Protein AF-A0A8H7WL68-F1 (afdb_monomer)

Sequence (186 aa):
PAEREEFQSQQIQRQQQRLQVQARHQQEGHDVWDLENRLDMWVGKCPLCYVRKCGGRQVDIRHTFEECIDEEHELVCKEVQALQSVHFQAYASCHDCGVAQQICMQWEEIYEGDWKFQQVPGGMCQYEGIIRPVIAAILVAGPSEVLDQAVWSYMRARGIWGLNEWLGPEEEAEVKKGMLRWFGEK

Foldseek 3Di:
DVVVVVVVVVVVVVVVVVVVVVVVVVVVVVVLVVVVVVLVVLPQFQLQVVQVVVVVDDDDTRDYLVPDPDPCSVVLVVQLVLVLLAAADQQQADSFQGHRLVNFQQWDDPDPPPSHIDGDVVGDGRRGPGPSSNVSSCVRRHDPCCVVPPVVVVCVVVVLDDPDDDDDPVRVVVSSVSVSVPSHPD

Solvent-accessible surface area (backbone atoms only — not comparable to full-atom values): 10463 Å² total; per-residue (Å²): 112,67,70,60,52,52,52,50,50,53,52,51,52,54,51,52,51,52,51,50,53,50,52,48,53,50,50,54,52,50,55,51,52,53,47,52,55,56,52,58,72,47,64,81,39,13,39,51,37,43,39,33,35,74,72,69,46,94,57,79,32,84,46,56,66,90,73,52,82,54,91,60,42,68,58,29,52,52,43,27,54,54,60,62,70,32,56,50,34,90,56,51,42,34,89,74,24,62,47,45,24,94,76,35,65,24,35,41,66,76,46,94,91,67,78,39,61,42,76,40,89,90,43,57,65,84,46,58,73,36,52,48,43,38,53,22,17,41,75,73,58,40,58,67,64,52,44,55,64,51,53,50,40,50,35,33,75,70,70,73,41,82,92,86,75,89,68,52,75,68,52,48,51,54,44,52,54,46,49,39,48,47,60,27,52,131

Radius of gyration: 21.38 Å; Cα contacts (8 Å, |Δi|>4): 190; chains: 1; bounding box: 50×47×66 Å

Mean predicted aligned error: 12.74 Å

Structure (mmCIF, N/CA/C/O backbone):
data_AF-A0A8H7WL68-F1
#
_entry.id   AF-A0A8H7WL68-F1
#
loop_
_atom_site.group_PDB
_atom_site.id
_atom_site.type_symbol
_atom_site.label_atom_id
_atom_site.label_alt_id
_atom_site.label_comp_id
_atom_site.label_asym_id
_atom_site.label_entity_id
_atom_site.label_seq_id
_atom_site.pdbx_PDB_ins_code
_atom_site.Cartn_x
_atom_site.Cartn_y
_atom_site.Cartn_z
_atom_site.occupancy
_atom_site.B_iso_or_equiv
_atom_site.auth_seq_id
_atom_site.auth_comp_id
_atom_site.auth_asym_id
_atom_site.auth_atom_id
_atom_site.pdbx_PDB_model_num
ATOM 1 N N . PRO A 1 1 ? -25.783 27.366 45.074 1.00 62.75 1 PRO A N 1
ATOM 2 C CA . PRO A 1 1 ? -24.959 28.188 44.147 1.00 62.75 1 PRO A CA 1
ATOM 3 C C . PRO A 1 1 ? -23.821 27.365 43.538 1.00 62.75 1 PRO A C 1
ATOM 5 O O . PRO A 1 1 ? -23.862 27.129 42.341 1.00 62.75 1 PRO A O 1
ATOM 8 N N . ALA A 1 2 ? -22.939 26.799 44.372 1.00 66.12 2 ALA A N 1
ATOM 9 C CA . ALA A 1 2 ? -21.834 25.939 43.935 1.00 66.12 2 ALA A CA 1
ATOM 10 C C . ALA A 1 2 ? -22.290 24.623 43.264 1.00 66.12 2 ALA A C 1
ATOM 12 O O . ALA A 1 2 ? -21.850 24.314 42.167 1.00 66.12 2 ALA A O 1
ATOM 13 N N . GLU A 1 3 ? -23.260 23.900 43.840 1.00 63.91 3 GLU A N 1
ATOM 14 C CA . GLU A 1 3 ? -23.744 22.621 43.270 1.00 63.91 3 GLU A CA 1
ATOM 15 C C . GLU A 1 3 ? -24.398 22.763 41.881 1.00 63.91 3 GLU A C 1
ATOM 17 O O . GLU A 1 3 ? -24.349 21.847 41.063 1.00 63.91 3 GLU A O 1
ATOM 22 N N . ARG A 1 4 ? -25.007 23.922 41.580 1.00 68.31 4 ARG A N 1
ATOM 23 C CA . ARG A 1 4 ? -25.585 24.202 40.251 1.00 68.31 4 ARG A CA 1
ATOM 24 C C . ARG A 1 4 ? -24.512 24.488 39.207 1.00 68.31 4 ARG A C 1
ATOM 26 O O . ARG A 1 4 ? -24.664 24.063 38.066 1.00 68.31 4 ARG A O 1
ATOM 33 N N . GLU A 1 5 ? -23.462 25.202 39.595 1.00 71.00 5 GLU A N 1
ATOM 34 C CA . GLU A 1 5 ? -22.317 25.507 38.733 1.00 71.00 5 GLU A CA 1
ATOM 35 C C . GLU A 1 5 ? -21.505 24.240 38.447 1.00 71.00 5 GLU A C 1
ATOM 37 O O . GLU A 1 5 ? -21.124 23.989 37.306 1.00 71.00 5 GLU A O 1
ATOM 42 N N . GLU A 1 6 ? -21.335 23.378 39.449 1.00 71.38 6 GLU A N 1
ATOM 43 C CA . GLU A 1 6 ? -20.650 22.093 39.322 1.00 71.38 6 GLU A CA 1
ATOM 44 C C . GLU A 1 6 ? -21.433 21.113 38.429 1.00 71.38 6 GLU A C 1
ATOM 46 O O . GLU A 1 6 ? -20.861 20.478 37.540 1.00 71.38 6 GLU A O 1
ATOM 51 N N . PHE A 1 7 ? -22.763 21.066 38.569 1.00 71.88 7 PHE A N 1
ATOM 52 C CA . PHE A 1 7 ? -23.635 20.288 37.685 1.00 71.88 7 PHE A CA 1
ATOM 53 C C . PHE A 1 7 ? -23.617 20.798 36.233 1.00 71.88 7 PHE A C 1
ATOM 55 O O . PHE A 1 7 ? -23.524 19.997 35.300 1.00 71.88 7 PHE A O 1
ATOM 62 N N . GLN A 1 8 ? -23.659 22.119 36.016 1.00 76.38 8 GLN A N 1
ATOM 63 C CA . GLN A 1 8 ? -23.543 22.706 34.674 1.00 76.38 8 GLN A CA 1
ATOM 64 C C . GLN A 1 8 ? -22.172 22.441 34.045 1.00 76.38 8 GLN A C 1
ATOM 66 O O . GLN A 1 8 ? -22.100 22.071 32.873 1.00 76.38 8 GLN A O 1
ATOM 71 N N . SER A 1 9 ? -21.095 22.557 34.822 1.00 74.44 9 SER A N 1
ATOM 72 C CA . SER A 1 9 ? -19.735 22.269 34.360 1.00 74.44 9 SER A CA 1
ATOM 73 C C . SER A 1 9 ? -19.587 20.803 33.929 1.00 74.44 9 SER A C 1
ATOM 75 O O . SER A 1 9 ? -19.092 20.519 32.837 1.00 74.44 9 SER A O 1
ATOM 77 N N . GLN A 1 10 ? -20.142 19.861 34.704 1.00 73.19 10 GLN A N 1
ATOM 78 C CA . GLN A 1 10 ? -20.178 18.445 34.319 1.00 73.19 10 GLN A CA 1
ATOM 79 C C . GLN A 1 10 ? -20.995 18.186 33.044 1.00 73.19 10 GLN A C 1
ATOM 81 O O . GLN A 1 10 ? -20.614 17.334 32.237 1.00 73.19 10 GLN A O 1
ATOM 86 N N . GLN A 1 11 ? -22.116 18.885 32.834 1.00 73.81 11 GLN A N 1
ATOM 87 C CA . GLN A 1 11 ? -22.907 18.739 31.607 1.00 73.81 11 GLN A CA 1
ATOM 88 C C . GLN A 1 11 ? -22.149 19.240 30.372 1.00 73.81 11 GLN A C 1
ATOM 90 O O . GLN A 1 11 ? -22.116 18.538 29.359 1.00 73.81 11 GLN A O 1
ATOM 95 N N . ILE A 1 12 ? -21.490 20.397 30.476 1.00 79.50 12 ILE A N 1
ATOM 96 C CA . ILE A 1 12 ? -20.665 20.965 29.402 1.00 79.50 12 ILE A CA 1
ATOM 97 C C . ILE A 1 12 ? -19.498 20.028 29.075 1.00 79.50 12 ILE A C 1
ATOM 99 O O . ILE A 1 12 ? -19.257 19.732 27.906 1.00 79.50 12 ILE A O 1
ATOM 103 N N . GLN A 1 13 ? -18.823 19.483 30.091 1.00 73.56 13 GLN A N 1
ATOM 104 C CA . GLN A 1 13 ? -17.702 18.564 29.897 1.00 73.56 13 GLN A CA 1
ATOM 105 C C . GLN A 1 13 ? -18.133 17.265 29.197 1.00 73.56 13 GLN A C 1
ATOM 107 O O . GLN A 1 13 ? -17.475 16.817 28.259 1.00 73.56 13 GLN A O 1
ATOM 112 N N . ARG A 1 14 ? -19.281 16.687 29.580 1.00 71.50 14 ARG A N 1
ATOM 113 C CA . ARG A 1 14 ? -19.841 15.505 28.897 1.00 71.50 14 ARG A CA 1
ATOM 114 C C . ARG A 1 14 ? -20.254 15.812 27.459 1.00 71.50 14 ARG A C 1
ATOM 116 O O . ARG A 1 14 ? -20.117 14.950 26.596 1.00 71.50 14 ARG A O 1
ATOM 123 N N . GLN A 1 15 ? -20.779 17.006 27.192 1.00 71.19 15 GLN A N 1
ATOM 124 C CA . GLN A 1 15 ? -21.136 17.422 25.836 1.00 71.19 15 GLN A CA 1
ATOM 125 C C . GLN A 1 15 ? -19.887 17.600 24.964 1.00 71.19 15 GLN A C 1
ATOM 127 O O . GLN A 1 15 ? -19.860 17.107 23.840 1.00 71.19 15 GLN A O 1
ATOM 132 N N . GLN A 1 16 ? -18.832 18.220 25.497 1.00 71.19 16 GLN A N 1
ATOM 133 C CA . GLN A 1 16 ? -17.547 18.358 24.809 1.00 71.19 16 GLN A CA 1
ATOM 134 C C . GLN A 1 16 ? -16.900 17.000 24.521 1.00 71.19 16 GLN A C 1
ATOM 136 O O . GLN A 1 16 ? -16.459 16.773 23.399 1.00 71.19 16 GLN A O 1
ATOM 141 N N . GLN A 1 17 ? -16.913 16.069 25.481 1.00 68.50 17 GLN A N 1
ATOM 142 C CA . GLN A 1 17 ? -16.416 14.707 25.262 1.00 68.50 17 GLN A CA 1
ATOM 143 C C . GLN A 1 17 ? -17.183 13.987 24.147 1.00 68.50 17 GLN A C 1
ATOM 145 O O . GLN A 1 17 ? -16.564 13.371 23.286 1.00 68.50 17 GLN A O 1
ATOM 150 N N . ARG A 1 18 ? -18.519 14.100 24.106 1.00 67.81 18 ARG A N 1
ATOM 151 C CA . ARG A 1 18 ? -19.317 13.501 23.020 1.00 67.81 18 ARG A CA 1
ATOM 152 C C . ARG A 1 18 ? -18.977 14.093 21.659 1.00 67.81 18 ARG A C 1
ATOM 154 O O . ARG A 1 18 ? -18.837 13.339 20.704 1.00 67.81 18 ARG A O 1
ATOM 161 N N . LEU A 1 19 ? -18.823 15.413 21.577 1.00 65.19 19 LEU A N 1
ATOM 162 C CA . LEU A 1 19 ? -18.446 16.088 20.334 1.00 65.19 19 LEU A CA 1
ATOM 163 C C . LEU A 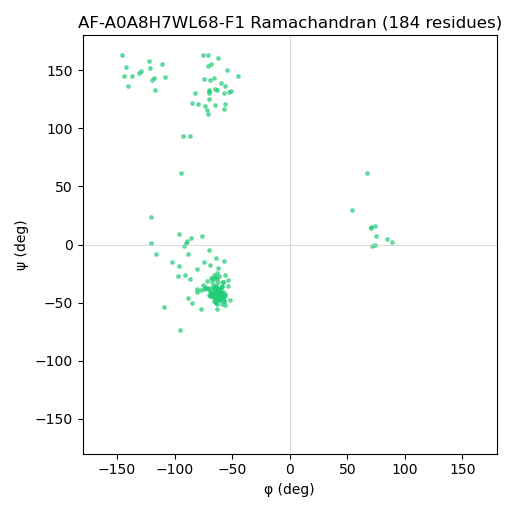1 19 ? -17.046 15.673 19.868 1.00 65.19 19 LEU A C 1
ATOM 165 O O . LEU A 1 19 ? -16.852 15.447 18.680 1.00 65.19 19 LEU A O 1
ATOM 169 N N . GLN A 1 20 ? -16.092 15.518 20.788 1.00 67.38 20 GLN A N 1
ATOM 170 C CA . GLN A 1 20 ? -14.745 15.037 20.467 1.00 67.38 20 GLN A CA 1
ATOM 171 C C . GLN A 1 20 ? -14.749 13.589 19.971 1.00 67.38 20 GLN A C 1
ATOM 173 O O . GLN A 1 20 ? -14.106 13.293 18.970 1.00 67.38 20 GLN A O 1
ATOM 178 N N . VAL A 1 21 ? -15.492 12.698 20.634 1.00 63.59 21 VAL A N 1
ATOM 179 C CA . VAL A 1 21 ? -15.632 11.297 20.203 1.00 63.59 21 VAL A CA 1
ATOM 180 C C . VAL A 1 21 ? -16.313 11.218 18.838 1.00 63.59 21 VAL A C 1
ATOM 182 O O . VAL A 1 21 ? -15.837 10.511 17.959 1.00 63.59 21 VAL A O 1
ATOM 185 N N . GLN A 1 22 ? -17.375 11.996 18.618 1.00 55.03 22 GLN A N 1
ATOM 186 C CA . GLN A 1 22 ? -18.065 12.046 17.331 1.00 55.03 22 GLN A CA 1
ATOM 187 C C . GLN A 1 22 ? -17.161 12.582 16.215 1.00 55.03 22 GLN A C 1
ATOM 189 O O . GLN A 1 22 ? -17.124 11.994 15.139 1.00 55.03 22 GLN A O 1
ATOM 194 N N . ALA A 1 23 ? -16.410 13.656 16.472 1.00 52.78 23 ALA A N 1
ATOM 195 C CA . ALA A 1 23 ? -15.448 14.198 15.517 1.00 52.78 23 ALA A CA 1
ATOM 196 C C . ALA A 1 23 ? -14.337 13.187 15.202 1.00 52.78 23 ALA A C 1
ATOM 198 O O . ALA A 1 23 ? -13.955 13.035 14.046 1.00 52.78 23 ALA A O 1
ATOM 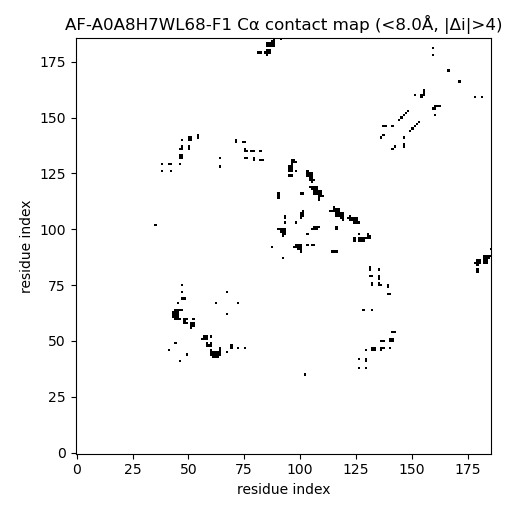199 N N . ARG A 1 24 ? -13.863 12.449 16.212 1.00 53.12 24 ARG A N 1
ATOM 200 C CA . ARG A 1 24 ? -12.872 11.387 16.035 1.00 53.12 24 ARG A CA 1
ATOM 201 C C . ARG A 1 24 ? -13.414 10.237 15.186 1.00 53.12 24 ARG A C 1
ATOM 203 O O . ARG A 1 24 ? -12.751 9.853 14.237 1.00 53.12 24 ARG A O 1
ATOM 210 N N . HIS A 1 25 ? -14.617 9.739 15.471 1.00 47.78 25 HIS A N 1
ATOM 211 C CA . HIS A 1 25 ? -15.235 8.674 14.673 1.00 47.78 25 HIS A CA 1
ATOM 212 C C . HIS A 1 25 ? -15.516 9.124 13.234 1.00 47.78 25 HIS A C 1
ATOM 214 O O . HIS A 1 25 ? -15.376 8.338 12.304 1.00 47.78 25 HIS A O 1
ATOM 220 N N . GLN A 1 26 ? -15.904 10.389 13.034 1.00 49.25 26 GLN A N 1
ATOM 221 C CA . GLN A 1 26 ? -16.066 10.956 11.694 1.00 49.25 26 GLN A CA 1
ATOM 222 C C . GLN A 1 26 ? -14.733 11.002 10.952 1.00 49.25 26 GLN A C 1
ATOM 224 O O . GLN A 1 26 ? -14.681 10.580 9.804 1.00 49.25 26 GLN A O 1
ATOM 229 N N . GLN A 1 27 ? -13.662 11.459 11.606 1.00 52.47 27 GLN A N 1
ATOM 230 C CA . GLN A 1 27 ? -12.326 11.462 11.017 1.00 52.47 27 GLN A CA 1
ATOM 231 C C . GLN A 1 27 ? -11.861 10.042 10.670 1.00 52.47 27 GLN A C 1
ATOM 233 O O . GLN A 1 27 ? -11.441 9.811 9.547 1.00 52.47 27 GLN A O 1
ATOM 238 N N . GLU A 1 28 ? -12.006 9.085 11.590 1.00 54.62 28 GLU A N 1
ATOM 239 C CA . GLU A 1 28 ? -11.658 7.677 11.358 1.00 54.62 28 GLU A CA 1
ATOM 240 C C . GLU A 1 28 ? -12.464 7.089 10.183 1.00 54.62 28 GLU A C 1
ATOM 242 O O . GLU A 1 28 ? -11.900 6.417 9.324 1.00 54.62 28 GLU A O 1
ATOM 247 N N . GLY A 1 29 ? -13.762 7.397 10.087 1.00 46.47 29 GLY A N 1
ATOM 248 C CA . GLY A 1 29 ? -14.601 6.991 8.955 1.00 46.47 29 GLY A CA 1
ATOM 249 C C . GLY A 1 29 ? -14.182 7.627 7.624 1.00 46.47 29 GLY A C 1
ATOM 250 O O . GLY A 1 29 ? -14.179 6.948 6.600 1.00 46.47 29 GLY A O 1
ATOM 251 N N . HIS A 1 30 ? -13.790 8.905 7.633 1.00 46.75 30 HIS A N 1
ATOM 252 C CA . HIS A 1 30 ? -13.237 9.583 6.458 1.00 46.75 30 HIS A CA 1
ATOM 253 C C . HIS A 1 30 ? -11.901 8.971 6.022 1.00 46.75 30 HIS A C 1
ATOM 255 O O . HIS A 1 30 ? -11.717 8.717 4.836 1.00 46.75 30 HIS A O 1
ATOM 261 N N . ASP A 1 31 ? -11.008 8.671 6.966 1.00 52.22 31 ASP A N 1
ATOM 262 C CA . ASP A 1 31 ? -9.693 8.091 6.684 1.00 52.22 31 ASP A CA 1
ATOM 263 C C . ASP A 1 31 ? -9.812 6.677 6.081 1.00 52.22 31 ASP A C 1
ATOM 265 O O . ASP A 1 31 ? -9.080 6.333 5.148 1.00 52.22 31 ASP A O 1
ATOM 269 N N . VAL A 1 32 ? -10.751 5.858 6.579 1.00 55.03 32 VAL A N 1
ATOM 270 C CA . VAL A 1 32 ? -11.043 4.525 6.019 1.00 55.03 32 VAL A CA 1
ATOM 271 C C . VAL A 1 32 ? -11.619 4.641 4.609 1.00 55.03 32 VAL A C 1
ATOM 273 O O . VAL A 1 32 ? -11.139 3.963 3.702 1.00 55.03 32 VAL A O 1
ATOM 276 N N . TRP A 1 33 ? -12.586 5.536 4.398 1.00 47.94 33 TRP A N 1
ATOM 277 C CA . TRP A 1 33 ? -13.193 5.756 3.082 1.00 47.94 33 TRP A CA 1
ATOM 278 C C . TRP A 1 33 ? -12.176 6.268 2.047 1.00 47.94 33 TRP A C 1
ATOM 280 O O . TRP A 1 33 ? -12.152 5.814 0.901 1.00 47.94 33 TRP A O 1
ATOM 290 N N . ASP A 1 34 ? -11.283 7.174 2.450 1.00 64.94 34 ASP A N 1
ATOM 291 C CA . ASP A 1 34 ? -10.191 7.654 1.602 1.00 64.94 34 ASP A CA 1
ATOM 292 C C . ASP A 1 34 ? -9.204 6.530 1.259 1.00 64.94 34 ASP A C 1
ATOM 294 O O . ASP A 1 34 ? -8.703 6.464 0.132 1.00 64.94 34 ASP A O 1
ATOM 298 N N . LEU A 1 35 ? -8.924 5.623 2.201 1.00 62.22 35 LEU A N 1
ATOM 299 C CA . LEU A 1 35 ? -8.085 4.455 1.949 1.00 62.22 35 LEU A CA 1
ATOM 300 C C . LEU A 1 35 ? -8.741 3.501 0.944 1.00 62.22 35 LEU A C 1
ATOM 302 O O . LEU A 1 35 ? -8.088 3.140 -0.032 1.00 62.22 35 LEU A O 1
ATOM 306 N N . GLU A 1 36 ? -10.008 3.135 1.133 1.00 64.62 36 GLU A N 1
ATOM 307 C CA . GLU A 1 36 ? -10.753 2.255 0.220 1.00 64.62 36 GLU A CA 1
ATOM 308 C C . GLU A 1 36 ? -10.792 2.816 -1.204 1.00 64.62 36 GLU A C 1
ATOM 310 O O . GLU A 1 36 ? -10.375 2.140 -2.142 1.00 64.62 36 GLU A O 1
ATOM 315 N N . ASN A 1 37 ? -11.136 4.097 -1.366 1.00 67.94 37 ASN A N 1
ATOM 316 C CA . ASN A 1 37 ? -11.116 4.752 -2.676 1.00 67.94 37 ASN A CA 1
ATOM 317 C C . ASN A 1 37 ? -9.733 4.713 -3.329 1.00 67.94 37 ASN A C 1
ATOM 319 O O . ASN A 1 37 ? -9.601 4.518 -4.541 1.00 67.94 37 ASN A O 1
ATOM 323 N N . ARG A 1 38 ? -8.674 4.923 -2.539 1.00 70.19 38 ARG A N 1
ATOM 324 C CA . ARG A 1 38 ? -7.304 4.852 -3.051 1.00 70.19 38 ARG A CA 1
ATOM 325 C C . ARG A 1 38 ? -6.943 3.437 -3.466 1.00 70.19 38 ARG A C 1
ATOM 327 O O . ARG A 1 38 ? -6.225 3.320 -4.450 1.00 70.19 38 ARG A O 1
ATOM 334 N N . LEU A 1 39 ? -7.415 2.403 -2.772 1.00 70.12 39 LEU A N 1
ATOM 335 C CA . LEU A 1 39 ?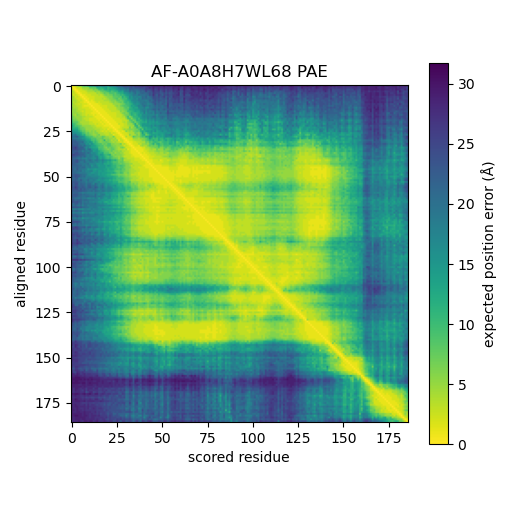 -7.210 1.000 -3.149 1.00 70.12 39 LEU A CA 1
ATOM 336 C C . LEU A 1 39 ? -7.963 0.648 -4.431 1.00 70.12 39 LEU A C 1
ATOM 338 O O . LEU A 1 39 ? -7.363 0.083 -5.346 1.00 70.12 39 LEU A O 1
ATOM 342 N N . ASP A 1 40 ? -9.214 1.085 -4.550 1.00 76.44 40 ASP A N 1
ATOM 343 C CA . ASP A 1 40 ? -10.046 0.895 -5.741 1.00 76.44 40 ASP A CA 1
ATOM 344 C C . ASP A 1 40 ? -9.410 1.493 -6.998 1.00 76.44 40 ASP A C 1
ATOM 346 O O . ASP A 1 40 ? -9.525 0.945 -8.096 1.00 76.44 40 ASP A O 1
ATOM 350 N N . MET A 1 41 ? -8.651 2.584 -6.857 1.00 78.81 41 MET A N 1
ATOM 351 C CA . MET A 1 41 ? -7.909 3.158 -7.977 1.00 78.81 41 MET A CA 1
ATOM 352 C C . MET A 1 41 ? -6.847 2.220 -8.561 1.00 78.81 41 MET A C 1
ATOM 354 O O . MET A 1 41 ? -6.432 2.470 -9.694 1.00 78.81 41 MET A O 1
ATOM 358 N N . TRP A 1 42 ? -6.382 1.196 -7.845 1.00 82.62 42 TRP A N 1
ATOM 359 C CA . TRP A 1 42 ? -5.394 0.226 -8.341 1.00 82.62 42 TRP A CA 1
ATOM 360 C C . TRP A 1 42 ? -6.029 -1.049 -8.885 1.00 82.62 42 TRP A C 1
ATOM 362 O O . TRP A 1 42 ? -5.381 -1.760 -9.653 1.00 82.62 42 TRP A O 1
ATOM 372 N N . VAL A 1 43 ? -7.287 -1.324 -8.538 1.00 83.25 43 VAL A N 1
ATOM 373 C CA . VAL A 1 43 ? -8.001 -2.521 -8.988 1.00 83.25 43 VAL A CA 1
ATOM 374 C C . VAL A 1 43 ? -8.018 -2.577 -10.519 1.00 83.25 43 VAL A C 1
ATOM 376 O O . VAL A 1 43 ? -8.344 -1.604 -11.206 1.00 83.25 43 VAL A O 1
ATOM 379 N N . GLY A 1 44 ? -7.634 -3.734 -11.065 1.00 83.50 44 GLY A N 1
ATOM 380 C CA . GLY A 1 44 ? -7.603 -3.982 -12.509 1.00 83.50 44 GLY A CA 1
ATOM 381 C C . GLY A 1 44 ? -6.506 -3.232 -13.275 1.00 83.50 44 GLY A C 1
ATOM 382 O O . GLY A 1 44 ? -6.588 -3.132 -14.501 1.00 83.50 44 GLY A O 1
ATOM 383 N N . LYS A 1 45 ? -5.500 -2.682 -12.583 1.00 88.69 45 LYS A N 1
ATOM 384 C CA . LYS A 1 45 ? -4.325 -2.056 -13.202 1.00 88.69 45 LYS A CA 1
ATOM 385 C C . LYS A 1 45 ? -3.054 -2.799 -12.816 1.00 88.69 45 LYS A C 1
ATOM 387 O O . LYS A 1 45 ? -2.889 -3.168 -11.658 1.00 88.69 45 LYS A O 1
ATOM 392 N N . CYS A 1 46 ? -2.111 -2.906 -13.748 1.00 91.81 46 CYS A N 1
ATOM 393 C CA . CYS A 1 46 ? -0.757 -3.346 -13.431 1.00 91.81 46 CYS A CA 1
ATOM 394 C C . CYS A 1 46 ? -0.081 -2.315 -12.503 1.00 91.81 46 CYS A C 1
ATOM 396 O O . CYS A 1 46 ? 0.082 -1.156 -12.911 1.00 91.81 46 CYS A O 1
ATOM 398 N N . PRO A 1 47 ? 0.342 -2.700 -11.283 1.00 89.50 47 PRO A N 1
ATOM 399 C CA . PRO A 1 47 ? 0.945 -1.782 -10.320 1.00 89.50 47 PRO A CA 1
ATOM 400 C C . PRO A 1 47 ? 2.199 -1.082 -10.852 1.00 89.50 47 PRO A C 1
ATOM 402 O O . PRO A 1 47 ? 2.315 0.139 -10.750 1.00 89.50 47 PRO A O 1
ATOM 405 N N . LEU A 1 48 ? 3.101 -1.831 -11.493 1.00 91.94 48 LEU A N 1
ATOM 406 C CA . LEU A 1 48 ? 4.353 -1.305 -12.046 1.00 91.94 48 LEU A CA 1
ATOM 407 C C . LEU A 1 48 ? 4.101 -0.287 -13.163 1.00 91.94 48 LEU A C 1
ATOM 409 O O . LEU A 1 48 ? 4.592 0.845 -13.114 1.00 91.94 48 LEU A O 1
ATOM 413 N N . CYS A 1 49 ? 3.271 -0.641 -14.142 1.00 92.44 49 CYS A N 1
ATOM 414 C CA . CYS A 1 49 ? 2.960 0.269 -15.238 1.00 92.44 49 CYS A CA 1
ATOM 415 C C . CYS A 1 49 ? 2.143 1.479 -14.771 1.00 92.44 49 CYS A C 1
ATOM 417 O O . CYS A 1 49 ? 2.322 2.577 -15.299 1.00 92.44 49 CYS A O 1
ATOM 419 N N . TYR A 1 50 ? 1.283 1.331 -13.760 1.00 88.81 50 TYR A N 1
ATOM 420 C CA . TYR A 1 50 ? 0.556 2.472 -13.212 1.00 88.81 50 TYR A CA 1
ATOM 421 C C . TYR A 1 50 ? 1.484 3.452 -12.483 1.00 88.81 50 TYR A C 1
ATOM 423 O O . TYR A 1 50 ? 1.379 4.655 -12.724 1.00 88.81 50 TYR A O 1
ATOM 431 N N . VAL A 1 51 ? 2.457 2.965 -11.701 1.00 85.88 51 VAL A N 1
ATOM 432 C CA . VAL A 1 51 ? 3.512 3.808 -11.106 1.00 85.88 51 VAL A CA 1
ATOM 433 C C . VAL A 1 51 ? 4.286 4.560 -12.191 1.00 85.88 51 VAL A C 1
ATOM 435 O O . VAL A 1 51 ? 4.410 5.784 -12.130 1.00 85.88 51 VAL A O 1
ATOM 438 N N . ARG A 1 52 ? 4.731 3.864 -13.243 1.00 84.94 52 ARG A N 1
ATOM 439 C CA . ARG A 1 52 ? 5.436 4.490 -14.373 1.00 84.94 52 ARG A CA 1
ATOM 440 C C . ARG A 1 52 ? 4.594 5.536 -15.102 1.00 84.94 52 ARG A C 1
ATOM 442 O O . ARG A 1 52 ? 5.120 6.582 -15.485 1.00 84.94 52 ARG A O 1
ATOM 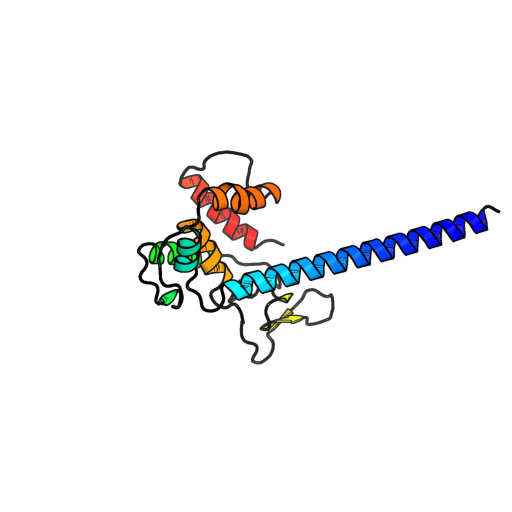449 N N . LYS A 1 53 ? 3.297 5.277 -15.279 1.00 85.38 53 LYS A N 1
ATOM 450 C CA . LYS A 1 53 ? 2.352 6.224 -15.882 1.00 85.38 53 LYS A CA 1
ATOM 451 C C . LYS A 1 53 ? 2.186 7.479 -15.030 1.00 85.38 53 LYS A C 1
ATOM 453 O O . LYS A 1 53 ? 2.178 8.579 -15.577 1.00 85.38 53 LYS A O 1
ATOM 458 N N . CYS A 1 54 ? 2.110 7.334 -13.708 1.00 79.75 54 CYS A N 1
ATOM 459 C CA . CYS A 1 54 ? 2.126 8.464 -12.775 1.00 79.75 54 CYS A CA 1
ATOM 460 C C . CYS A 1 54 ? 3.447 9.251 -12.849 1.00 79.75 54 CYS A C 1
ATOM 462 O O . CYS A 1 54 ? 3.433 10.471 -12.730 1.00 79.75 54 CYS A O 1
ATOM 464 N N . GLY A 1 55 ? 4.563 8.573 -13.132 1.00 76.56 55 GLY A N 1
ATOM 465 C CA . GLY A 1 55 ? 5.861 9.181 -13.450 1.00 76.56 55 GLY A CA 1
ATOM 466 C C . GLY A 1 55 ? 5.984 9.760 -14.870 1.00 76.56 55 GLY A C 1
ATOM 467 O O . GLY A 1 55 ? 7.076 10.146 -15.276 1.00 76.56 55 GLY A O 1
ATOM 468 N N . GLY A 1 56 ? 4.897 9.806 -15.649 1.00 79.75 56 GLY A N 1
ATOM 469 C CA . GLY A 1 56 ? 4.855 10.432 -16.974 1.00 79.75 56 GLY A CA 1
ATOM 470 C C . GLY A 1 56 ? 5.222 9.527 -18.155 1.00 79.75 56 GLY A C 1
ATOM 471 O O . GLY A 1 56 ? 5.207 9.995 -19.297 1.00 79.75 56 GLY A O 1
ATOM 472 N N . ARG A 1 57 ? 5.515 8.236 -17.938 1.00 85.50 57 ARG A N 1
ATOM 473 C CA . ARG A 1 57 ? 5.763 7.294 -19.045 1.00 85.50 57 ARG A CA 1
ATOM 474 C C . ARG A 1 57 ? 4.456 6.914 -19.751 1.00 85.50 57 ARG A C 1
ATOM 476 O O . ARG A 1 57 ? 3.420 6.709 -19.122 1.00 85.50 57 ARG A O 1
ATOM 483 N N . GLN A 1 58 ? 4.514 6.768 -21.073 1.00 91.56 58 GLN A N 1
ATOM 484 C CA . GLN A 1 58 ? 3.394 6.271 -21.878 1.00 91.56 58 GLN A CA 1
ATOM 485 C C . GLN A 1 58 ? 3.438 4.743 -21.918 1.00 91.56 58 GLN A C 1
ATOM 487 O O . GLN A 1 58 ? 4.133 4.157 -22.742 1.00 91.56 58 GLN A O 1
ATOM 492 N N . VAL A 1 59 ? 2.719 4.108 -20.995 1.00 91.94 59 VAL A N 1
ATOM 493 C CA . VAL A 1 59 ? 2.620 2.648 -20.873 1.00 91.94 59 VAL A CA 1
ATOM 494 C C . VAL A 1 59 ? 1.156 2.232 -20.764 1.00 91.94 59 VAL A C 1
ATOM 496 O O . VAL A 1 59 ? 0.328 2.972 -20.215 1.00 91.94 59 VAL A O 1
ATOM 499 N N . ASP A 1 60 ? 0.825 1.057 -21.299 1.00 93.38 60 ASP A N 1
ATOM 500 C CA . ASP A 1 60 ? -0.469 0.442 -21.022 1.00 93.38 60 ASP A CA 1
ATOM 501 C C . ASP A 1 60 ? -0.511 -0.019 -19.562 1.00 93.38 60 ASP A C 1
ATOM 503 O O . ASP A 1 60 ? 0.482 -0.484 -19.020 1.00 93.38 60 ASP A O 1
ATOM 507 N N . ILE A 1 61 ? -1.660 0.146 -18.916 1.00 91.44 61 ILE A N 1
ATOM 508 C CA . ILE A 1 61 ? -1.875 -0.223 -17.512 1.00 91.44 61 ILE A CA 1
ATOM 509 C C . ILE A 1 61 ? -2.927 -1.322 -17.363 1.00 91.44 61 ILE A C 1
ATOM 511 O O . ILE A 1 61 ? -3.138 -1.785 -16.248 1.00 91.44 61 ILE A O 1
ATOM 515 N N . ARG A 1 62 ? -3.626 -1.700 -18.443 1.00 91.88 62 ARG A N 1
ATOM 516 C CA . ARG A 1 62 ? -4.755 -2.641 -18.417 1.00 91.88 62 ARG A CA 1
ATOM 517 C C . ARG A 1 62 ? -4.299 -4.069 -18.715 1.00 91.88 62 ARG A C 1
ATOM 519 O O . ARG A 1 62 ? -4.733 -4.680 -19.683 1.00 91.88 62 ARG A O 1
ATOM 526 N N . HIS A 1 63 ? -3.433 -4.578 -17.855 1.00 91.81 63 HIS A N 1
ATOM 527 C CA . HIS A 1 63 ? -2.981 -5.967 -17.833 1.00 91.81 63 HIS A CA 1
ATOM 528 C C . HIS A 1 63 ? -2.735 -6.382 -16.380 1.00 91.81 63 HIS A C 1
ATOM 530 O O . HIS A 1 63 ? -2.646 -5.512 -15.502 1.00 91.81 63 HIS A O 1
ATOM 536 N N . THR A 1 64 ? -2.661 -7.685 -16.107 1.00 89.31 64 THR A N 1
ATOM 537 C CA . THR A 1 64 ? -2.352 -8.158 -14.751 1.00 89.31 64 THR A CA 1
ATOM 538 C C . THR A 1 64 ? -0.869 -7.974 -14.443 1.00 89.31 64 THR A C 1
ATOM 540 O O . THR A 1 64 ? -0.054 -7.764 -15.342 1.00 89.31 64 THR A O 1
ATOM 543 N N . PHE A 1 65 ? -0.495 -8.021 -13.165 1.00 90.12 65 PHE A N 1
ATOM 544 C CA . PHE A 1 65 ? 0.912 -7.902 -12.791 1.00 90.12 65 PHE A CA 1
ATOM 545 C C . PHE A 1 65 ? 1.740 -9.072 -13.348 1.00 90.12 65 PHE A C 1
ATOM 547 O O . PHE A 1 65 ? 2.836 -8.856 -13.846 1.00 90.12 65 PHE A O 1
ATOM 554 N N . GLU A 1 66 ? 1.176 -10.278 -13.361 1.00 89.38 66 GLU A N 1
ATOM 555 C CA . GLU A 1 66 ? 1.811 -11.514 -13.833 1.00 89.38 66 GLU A CA 1
ATOM 556 C C . GLU A 1 66 ? 2.111 -11.492 -15.339 1.00 89.38 66 GLU A C 1
ATOM 558 O O . GLU A 1 66 ? 3.065 -12.118 -15.796 1.00 89.38 66 GLU A O 1
ATOM 563 N N . GLU A 1 67 ? 1.300 -10.768 -16.111 1.00 91.19 67 GLU A N 1
ATOM 564 C CA . GLU A 1 67 ? 1.443 -10.603 -17.561 1.00 91.19 67 GLU A CA 1
ATOM 565 C C . GLU A 1 67 ? 2.340 -9.408 -17.937 1.00 91.19 67 GLU A C 1
ATOM 567 O O . GLU A 1 67 ? 2.504 -9.091 -19.119 1.00 91.19 67 GLU A O 1
ATOM 572 N N . CYS A 1 68 ? 2.914 -8.712 -16.950 1.00 93.62 68 CYS A N 1
ATOM 573 C CA . CYS A 1 68 ? 3.695 -7.507 -17.182 1.00 93.62 68 CYS A CA 1
ATOM 574 C C . CYS A 1 68 ? 5.032 -7.817 -17.878 1.00 93.62 68 CYS A C 1
ATOM 576 O O . CYS A 1 68 ? 5.850 -8.597 -17.393 1.00 93.62 68 CYS A O 1
ATOM 578 N N . ILE A 1 69 ? 5.279 -7.149 -19.009 1.00 94.88 69 ILE A N 1
ATOM 579 C CA . ILE A 1 69 ? 6.512 -7.285 -19.811 1.00 94.88 69 ILE A CA 1
ATOM 580 C C . ILE A 1 69 ? 7.564 -6.211 -19.499 1.00 94.88 69 ILE A C 1
ATOM 582 O O . ILE A 1 69 ? 8.524 -6.041 -20.250 1.00 94.88 69 ILE A O 1
ATOM 586 N N . ASP A 1 70 ? 7.347 -5.428 -18.447 1.00 94.62 70 ASP A N 1
ATOM 587 C CA . ASP A 1 70 ? 8.255 -4.357 -18.057 1.00 94.62 70 ASP A CA 1
ATOM 588 C C . ASP A 1 70 ? 9.615 -4.917 -17.610 1.00 94.62 70 ASP A C 1
ATOM 590 O O . ASP A 1 70 ? 9.689 -5.955 -16.955 1.00 94.62 70 ASP A O 1
ATOM 594 N N . GLU A 1 71 ? 10.701 -4.218 -17.936 1.00 93.69 71 GLU A N 1
ATOM 595 C CA . GLU A 1 71 ? 12.070 -4.653 -17.626 1.00 93.69 71 GLU A CA 1
ATOM 596 C C . GLU A 1 71 ? 12.344 -4.792 -16.117 1.00 93.69 71 GLU A C 1
ATOM 598 O O . GLU A 1 71 ? 13.162 -5.614 -15.707 1.00 93.69 71 GLU A O 1
ATOM 603 N N . GLU A 1 72 ? 11.629 -4.033 -15.278 1.00 92.00 72 GLU A N 1
ATOM 604 C CA . GLU A 1 72 ? 11.754 -4.083 -13.815 1.00 92.00 72 GLU A CA 1
ATOM 605 C C . GLU A 1 72 ? 10.806 -5.109 -13.166 1.00 92.00 72 GLU A C 1
ATOM 607 O O . GLU A 1 72 ? 10.821 -5.273 -11.944 1.00 92.00 72 GLU A O 1
ATOM 612 N N . HIS A 1 73 ? 10.007 -5.840 -13.954 1.00 93.62 73 HIS A N 1
ATOM 613 C CA . HIS A 1 73 ? 9.017 -6.794 -13.447 1.00 93.62 73 HIS A CA 1
ATOM 614 C C . HIS A 1 73 ? 9.632 -7.862 -12.526 1.00 93.62 73 HIS A C 1
ATOM 616 O O . HIS A 1 73 ? 9.102 -8.116 -11.443 1.00 93.62 73 HIS A O 1
ATOM 622 N N . GLU A 1 74 ? 10.785 -8.438 -12.891 1.00 92.56 74 GLU A N 1
ATOM 623 C CA . GLU A 1 74 ? 11.464 -9.427 -12.040 1.00 92.56 74 GLU A CA 1
ATOM 624 C C . GLU A 1 74 ? 11.942 -8.835 -10.708 1.00 92.56 74 GLU A C 1
ATOM 626 O O . GLU A 1 74 ? 11.937 -9.523 -9.684 1.00 92.56 74 GLU A O 1
ATOM 631 N N . LEU A 1 75 ? 12.363 -7.568 -10.700 1.00 87.12 75 LEU A N 1
ATOM 632 C CA . LEU A 1 75 ? 12.793 -6.896 -9.477 1.00 87.12 75 LEU A CA 1
ATOM 633 C C . LEU A 1 75 ? 11.595 -6.643 -8.556 1.00 87.12 75 LEU A C 1
ATOM 635 O O . LEU A 1 75 ? 11.666 -6.949 -7.368 1.00 87.12 75 LEU A O 1
ATOM 639 N N . VAL A 1 76 ? 10.466 -6.195 -9.111 1.00 87.06 76 VAL A N 1
ATOM 640 C CA . VAL A 1 76 ? 9.216 -6.057 -8.350 1.00 87.06 76 VAL A CA 1
ATOM 641 C C . VAL A 1 76 ? 8.752 -7.414 -7.814 1.00 87.06 76 VAL A C 1
ATOM 643 O O . VAL A 1 76 ? 8.388 -7.500 -6.646 1.00 87.06 76 VAL A O 1
ATOM 646 N N . CYS A 1 77 ? 8.830 -8.494 -8.601 1.00 88.19 77 CYS A N 1
ATOM 647 C CA . CYS A 1 77 ? 8.516 -9.849 -8.130 1.00 88.19 77 CYS A CA 1
ATOM 648 C C . CYS A 1 77 ? 9.350 -10.254 -6.903 1.00 88.19 77 CYS A C 1
ATOM 650 O O . CYS A 1 77 ? 8.808 -10.815 -5.949 1.00 88.19 77 CYS A O 1
ATOM 652 N N . LYS A 1 78 ? 10.655 -9.947 -6.896 1.00 84.81 78 LYS A N 1
ATOM 653 C CA . LYS A 1 78 ? 11.537 -10.214 -5.745 1.00 84.81 78 LYS A CA 1
ATOM 654 C C . LYS A 1 78 ? 11.110 -9.427 -4.506 1.00 84.81 78 LYS A C 1
ATOM 656 O O . LYS A 1 78 ? 11.050 -9.996 -3.419 1.00 84.81 78 LYS A O 1
ATOM 661 N N . GLU A 1 79 ? 10.763 -8.151 -4.663 1.00 80.25 79 GLU A N 1
ATOM 662 C CA . GLU A 1 79 ? 10.264 -7.330 -3.553 1.00 80.25 79 GLU A CA 1
ATOM 663 C C . GLU A 1 79 ? 8.895 -7.816 -3.047 1.00 80.25 79 GLU A C 1
ATOM 665 O O . GLU A 1 79 ? 8.667 -7.867 -1.840 1.00 80.25 79 GLU A O 1
ATOM 670 N N . VAL A 1 80 ? 7.998 -8.267 -3.931 1.00 83.56 80 VAL A N 1
ATOM 671 C CA . VAL A 1 80 ? 6.723 -8.891 -3.531 1.00 83.56 80 VAL A CA 1
ATOM 672 C C . VAL A 1 80 ? 6.967 -10.145 -2.695 1.00 83.56 80 VAL A C 1
ATOM 674 O O . VAL A 1 80 ? 6.342 -10.299 -1.646 1.00 83.56 80 VAL A O 1
ATOM 677 N N . GLN A 1 81 ? 7.888 -11.016 -3.114 1.00 82.25 81 GLN A N 1
ATOM 678 C CA . GLN A 1 81 ? 8.258 -12.212 -2.351 1.00 82.25 81 GLN A CA 1
ATOM 679 C C . GLN A 1 81 ? 8.851 -11.857 -0.984 1.00 82.25 81 GLN A C 1
ATOM 681 O O . GLN A 1 81 ? 8.503 -12.481 0.021 1.00 82.25 81 GLN A O 1
ATOM 686 N N . ALA A 1 82 ? 9.689 -10.818 -0.912 1.00 75.50 82 ALA A N 1
ATOM 687 C CA . ALA A 1 82 ? 10.175 -10.304 0.362 1.00 75.50 82 ALA A CA 1
ATOM 688 C C . ALA A 1 82 ? 8.993 -9.866 1.244 1.00 75.50 82 ALA A C 1
ATOM 690 O O . ALA A 1 82 ? 8.842 -10.370 2.353 1.00 75.50 82 ALA A O 1
ATOM 691 N N . LEU A 1 83 ? 8.075 -9.044 0.732 1.00 72.12 83 LEU A N 1
ATOM 692 C CA . LEU A 1 83 ? 6.890 -8.586 1.471 1.00 72.12 83 LEU A CA 1
ATOM 693 C C . LEU A 1 83 ? 5.914 -9.717 1.858 1.00 72.12 83 LEU A C 1
ATOM 695 O O . LEU A 1 83 ? 5.145 -9.575 2.813 1.00 72.12 83 LEU A O 1
ATOM 699 N N . GLN A 1 84 ? 5.912 -10.842 1.139 1.00 73.81 84 GLN A N 1
ATOM 700 C CA . GLN A 1 84 ? 5.148 -12.039 1.508 1.00 73.81 84 GLN A CA 1
ATOM 701 C C . GLN A 1 84 ? 5.736 -12.762 2.718 1.00 73.81 84 GLN A C 1
ATOM 703 O O . GLN A 1 84 ? 4.978 -13.323 3.507 1.00 73.81 84 GLN A O 1
ATOM 708 N N . SER A 1 85 ? 7.058 -12.710 2.900 1.00 68.50 85 SER A N 1
ATOM 709 C CA . SER A 1 85 ? 7.724 -13.305 4.064 1.00 68.50 85 SER A CA 1
ATOM 710 C C . SER A 1 85 ? 7.444 -12.564 5.374 1.00 68.50 85 SER A C 1
ATOM 712 O O . SER A 1 85 ? 7.841 -13.036 6.440 1.00 68.50 85 SER A O 1
ATOM 714 N N . VAL A 1 86 ? 6.729 -11.433 5.325 1.00 67.12 86 VAL A N 1
ATOM 715 C CA . VAL A 1 86 ? 6.306 -10.771 6.551 1.00 67.12 86 VAL A CA 1
ATOM 716 C C . VAL A 1 86 ? 5.088 -11.430 7.174 1.00 67.12 86 VAL A C 1
ATOM 718 O O . VAL A 1 86 ? 3.995 -11.454 6.602 1.00 67.12 86 VAL A O 1
ATOM 721 N N . HIS A 1 87 ? 5.272 -11.877 8.410 1.00 55.97 87 HIS A N 1
ATOM 722 C CA . HIS A 1 87 ? 4.220 -12.423 9.246 1.00 55.97 87 HIS A CA 1
ATOM 723 C C . HIS A 1 87 ? 3.578 -11.366 10.121 1.00 55.97 87 HIS A C 1
ATOM 725 O O . HIS A 1 87 ? 4.034 -11.162 11.237 1.00 55.97 87 HIS A O 1
ATOM 731 N N . PHE A 1 88 ? 2.489 -10.771 9.642 1.00 63.47 88 PHE A N 1
ATOM 732 C CA . PHE A 1 88 ? 1.632 -9.902 10.440 1.00 63.47 88 PHE A CA 1
ATOM 733 C C . PHE A 1 88 ? 1.136 -10.564 11.722 1.00 63.47 88 PHE A C 1
ATOM 735 O O . PHE A 1 88 ? 0.910 -11.774 11.795 1.00 63.47 88 PHE A O 1
ATOM 742 N N . GLN A 1 89 ? 0.918 -9.717 12.720 1.00 64.38 89 GLN A N 1
ATOM 743 C CA . GLN A 1 89 ? 0.138 -10.028 13.907 1.00 64.38 89 GLN A CA 1
ATOM 744 C C . GLN A 1 89 ? -1.156 -10.753 13.556 1.00 64.38 89 GLN A C 1
ATOM 746 O O . GLN A 1 89 ? -1.806 -10.443 12.553 1.00 64.38 89 GLN A O 1
ATOM 751 N N . ALA A 1 90 ? -1.568 -11.671 14.430 1.00 67.25 90 ALA A N 1
ATOM 752 C CA . ALA A 1 90 ? -2.877 -12.288 14.305 1.00 67.25 90 ALA A CA 1
ATOM 753 C C . ALA A 1 90 ? -3.948 -11.193 14.205 1.00 67.25 90 ALA A C 1
ATOM 755 O O . ALA A 1 90 ? -3.960 -10.259 15.005 1.00 67.25 90 ALA A O 1
ATOM 756 N N . TYR A 1 91 ? -4.824 -11.337 13.216 1.00 73.38 91 TYR A N 1
ATOM 757 C CA . TYR A 1 91 ? -5.942 -10.441 12.932 1.00 73.38 91 TYR A CA 1
ATOM 758 C C . TYR A 1 91 ? -5.604 -9.058 12.352 1.00 73.38 91 TYR A C 1
ATOM 760 O O . TYR A 1 91 ? -6.511 -8.289 12.040 1.00 73.38 91 TYR A O 1
ATOM 768 N N . ALA A 1 92 ? -4.323 -8.731 12.152 1.00 70.56 92 ALA A N 1
ATOM 769 C CA . ALA A 1 92 ? -3.945 -7.403 11.670 1.00 70.56 92 ALA A CA 1
ATOM 770 C C . ALA A 1 92 ? -4.185 -7.214 10.170 1.00 70.56 92 ALA A C 1
ATOM 772 O O . ALA A 1 92 ? -4.632 -6.145 9.765 1.00 70.56 92 ALA A O 1
ATOM 773 N N . SER A 1 93 ? -3.914 -8.224 9.337 1.00 76.69 93 SER A N 1
ATOM 774 C CA . SER A 1 93 ? -4.043 -8.095 7.881 1.00 76.69 93 SER A CA 1
ATOM 775 C C . SER A 1 93 ? -4.591 -9.342 7.189 1.00 76.69 93 SER A C 1
ATOM 777 O O . SER A 1 93 ? -4.465 -10.474 7.666 1.00 76.69 93 SER A O 1
ATOM 779 N N . CYS A 1 94 ? -5.245 -9.127 6.049 1.00 81.19 94 CYS A N 1
ATOM 780 C CA . CYS A 1 94 ? -5.626 -10.189 5.130 1.00 81.19 94 CYS A CA 1
ATOM 781 C C . CYS A 1 94 ? -4.354 -10.830 4.561 1.00 81.19 94 CYS A C 1
ATOM 783 O O . CYS A 1 94 ? -3.433 -10.140 4.126 1.00 81.19 94 CYS A O 1
ATOM 785 N N . HIS A 1 95 ? -4.312 -12.159 4.540 1.00 77.81 95 HIS A N 1
ATOM 786 C CA . HIS A 1 95 ? -3.129 -12.901 4.103 1.00 77.81 95 HIS A CA 1
ATOM 787 C C . HIS A 1 95 ? -2.840 -12.757 2.600 1.00 77.81 95 HIS A C 1
ATOM 789 O O . HIS A 1 95 ? -1.669 -12.772 2.204 1.00 77.81 95 HIS A O 1
ATOM 795 N N . ASP A 1 96 ? -3.887 -12.539 1.802 1.00 79.12 96 ASP A N 1
ATOM 796 C CA . ASP A 1 96 ? -3.814 -12.475 0.342 1.00 79.12 96 ASP A CA 1
ATOM 797 C C . ASP A 1 96 ? -3.422 -11.068 -0.131 1.00 79.12 96 ASP A C 1
ATOM 799 O O . ASP A 1 96 ? -2.455 -10.895 -0.876 1.00 79.12 96 ASP A O 1
ATOM 803 N N . CYS A 1 97 ? -4.114 -10.033 0.361 1.00 78.00 97 CYS A N 1
ATOM 804 C CA . CYS A 1 97 ? -3.874 -8.654 -0.070 1.00 78.00 97 CYS A CA 1
ATOM 805 C C . CYS A 1 97 ? -3.066 -7.788 0.893 1.00 78.00 97 CYS A C 1
ATOM 807 O O . CYS A 1 97 ? -2.624 -6.730 0.474 1.00 78.00 97 CYS A O 1
ATOM 809 N N . GLY A 1 98 ? -2.868 -8.168 2.157 1.00 74.62 98 GLY A N 1
ATOM 810 C CA . GLY A 1 98 ? -2.107 -7.380 3.134 1.00 74.62 98 GLY A CA 1
ATOM 811 C C . GLY A 1 98 ? -2.803 -6.126 3.688 1.00 74.62 98 GLY A C 1
ATOM 812 O O . GLY A 1 98 ? -2.213 -5.454 4.531 1.00 74.62 98 GLY A O 1
ATOM 813 N N . VAL A 1 99 ? -4.035 -5.800 3.268 1.00 75.50 99 VAL A N 1
ATOM 814 C CA . VAL A 1 99 ? -4.844 -4.735 3.905 1.00 75.50 99 VAL A CA 1
ATOM 815 C C . VAL A 1 99 ? -5.332 -5.176 5.284 1.00 75.50 99 VAL A C 1
ATOM 817 O O . VAL A 1 99 ? -5.365 -6.374 5.568 1.00 75.50 99 VAL A O 1
ATOM 820 N N . ALA A 1 100 ? -5.771 -4.232 6.122 1.00 78.25 100 ALA A N 1
ATOM 821 C CA . ALA A 1 100 ? -6.382 -4.556 7.409 1.00 78.25 100 ALA A CA 1
ATOM 822 C C . ALA A 1 100 ? -7.584 -5.503 7.239 1.00 78.25 100 ALA A C 1
ATOM 824 O O . ALA A 1 100 ? -8.408 -5.290 6.349 1.00 78.25 100 ALA A O 1
ATOM 825 N N . GLN A 1 101 ? -7.709 -6.533 8.087 1.00 81.19 101 GLN A N 1
ATOM 826 C CA . GLN A 1 101 ? -8.810 -7.509 7.970 1.00 81.19 101 GLN A CA 1
ATOM 827 C C . GLN A 1 101 ? -10.187 -6.842 8.050 1.00 81.19 101 GLN A C 1
ATOM 829 O O . GLN A 1 101 ? -11.082 -7.233 7.318 1.00 81.19 101 GLN A O 1
ATOM 834 N N . GLN A 1 102 ? -10.313 -5.759 8.820 1.00 79.69 102 GLN A N 1
ATOM 835 C CA . GLN A 1 102 ? -11.522 -4.935 8.896 1.00 79.69 102 GLN A CA 1
ATOM 836 C C . GLN A 1 102 ? -12.000 -4.377 7.539 1.00 79.69 102 GLN A C 1
ATOM 838 O O . GLN A 1 102 ? -13.181 -4.091 7.384 1.00 79.69 102 GLN A O 1
ATOM 843 N N . ILE A 1 103 ? -11.095 -4.194 6.572 1.00 79.06 103 ILE A N 1
ATOM 844 C CA . ILE A 1 103 ? -11.388 -3.585 5.264 1.00 79.06 103 ILE A CA 1
ATOM 845 C C . ILE A 1 103 ? -11.631 -4.666 4.194 1.00 79.06 103 ILE A C 1
ATOM 847 O O . ILE A 1 103 ? -12.330 -4.452 3.204 1.00 79.06 103 ILE A O 1
ATOM 851 N N . CYS A 1 104 ? -11.046 -5.853 4.359 1.00 83.00 104 CYS A N 1
ATOM 852 C CA . CYS A 1 104 ? -11.154 -6.930 3.381 1.00 83.00 104 CYS A CA 1
ATOM 853 C C . CYS A 1 104 ? -12.436 -7.746 3.598 1.00 83.00 104 CYS A C 1
ATOM 855 O O . CYS A 1 104 ? -12.585 -8.390 4.629 1.00 83.00 104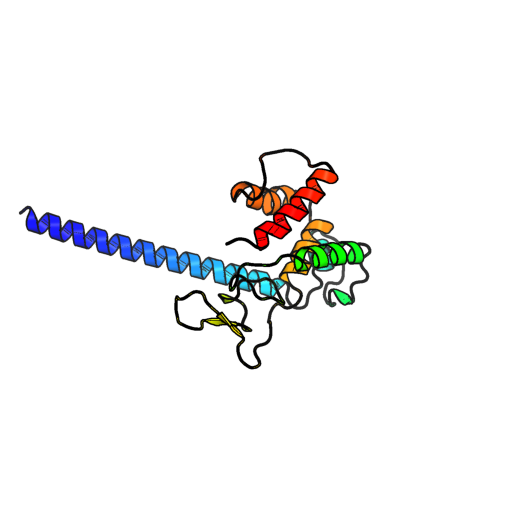 CYS A O 1
ATOM 857 N N . MET A 1 105 ? -13.303 -7.824 2.585 1.00 86.81 105 MET A N 1
ATOM 858 C CA . MET A 1 105 ? -14.587 -8.548 2.602 1.00 86.81 105 MET A CA 1
ATOM 859 C C . MET A 1 105 ? -14.451 -10.067 2.780 1.00 86.81 105 MET A C 1
ATOM 861 O O . MET A 1 105 ? -15.439 -10.759 3.011 1.00 86.81 105 MET A O 1
ATOM 865 N N . GLN A 1 106 ? -13.238 -10.609 2.670 1.00 88.31 106 GLN A N 1
ATOM 866 C CA . GLN A 1 106 ? -12.949 -12.002 3.014 1.00 88.31 106 GLN A CA 1
ATOM 867 C C . GLN A 1 106 ? -13.040 -12.254 4.527 1.00 88.31 106 GLN A C 1
ATOM 869 O O . GLN A 1 106 ? -13.128 -13.407 4.943 1.00 88.31 106 GLN A O 1
ATOM 874 N N . TRP A 1 107 ? -12.998 -11.202 5.345 1.00 88.62 107 TRP A N 1
ATOM 875 C CA . TRP A 1 107 ? -12.948 -11.281 6.797 1.00 88.62 107 TRP A CA 1
ATOM 876 C C . TRP A 1 107 ? -14.157 -10.581 7.416 1.00 88.62 107 TRP A C 1
ATOM 878 O O . TRP A 1 107 ? -14.594 -9.532 6.951 1.00 88.62 107 TRP A O 1
ATOM 888 N N . GLU A 1 108 ? -14.684 -11.157 8.489 1.00 91.25 108 GLU A N 1
ATOM 889 C CA . GLU A 1 108 ? -15.718 -10.549 9.326 1.00 91.25 108 GLU A CA 1
ATOM 890 C C . GLU A 1 108 ? -15.296 -10.604 10.789 1.00 91.25 108 GLU A C 1
ATOM 892 O O . GLU A 1 108 ? -14.572 -11.512 11.208 1.00 91.25 108 GLU A O 1
ATOM 897 N N . GLU A 1 109 ? -15.726 -9.618 11.571 1.00 87.44 109 GLU A N 1
ATOM 898 C CA . GLU A 1 109 ? -15.439 -9.595 12.999 1.00 87.44 109 GLU A CA 1
ATOM 899 C C . GLU A 1 109 ? -16.240 -10.695 13.711 1.00 87.44 109 GLU A C 1
ATOM 901 O O . GLU A 1 109 ? -17.438 -10.851 13.481 1.00 87.44 109 GLU A O 1
ATOM 906 N N . ILE A 1 110 ? -15.585 -11.469 14.581 1.00 88.50 110 ILE A N 1
ATOM 907 C CA . ILE A 1 110 ? -16.232 -12.579 15.303 1.00 88.50 110 ILE A CA 1
ATOM 908 C C . ILE A 1 110 ? -17.267 -12.033 16.299 1.00 88.50 110 ILE A C 1
ATOM 910 O O . ILE A 1 110 ? -18.360 -12.580 16.437 1.00 88.50 110 ILE A O 1
ATOM 914 N N . TYR A 1 111 ? -16.910 -10.951 16.992 1.00 82.19 111 TYR A N 1
ATOM 915 C CA . TYR A 1 111 ? -17.778 -10.197 17.891 1.00 82.19 111 TYR A CA 1
ATOM 916 C C . TYR A 1 111 ? -17.489 -8.710 17.708 1.00 82.19 111 TYR A C 1
ATOM 918 O O . TYR A 1 111 ? -16.324 -8.329 17.649 1.00 82.19 111 TYR A O 1
ATOM 926 N N . GLU A 1 112 ? -18.531 -7.884 17.647 1.00 79.56 112 GLU A N 1
ATOM 927 C CA . GLU A 1 112 ? -18.398 -6.440 17.427 1.00 79.56 112 GLU A CA 1
ATOM 928 C C . GLU A 1 112 ? -17.488 -5.785 18.483 1.00 79.56 112 GLU A C 1
ATOM 930 O O . GLU A 1 112 ? -17.764 -5.848 19.685 1.00 79.56 112 GLU A O 1
ATOM 935 N N . GLY A 1 113 ? -16.407 -5.146 18.029 1.00 74.50 113 GLY A N 1
ATOM 936 C CA . GLY A 1 113 ? -15.453 -4.408 18.862 1.00 74.50 113 GLY A CA 1
ATOM 937 C C . GLY A 1 113 ? -14.345 -5.242 19.520 1.00 74.50 113 GLY A C 1
ATOM 938 O O . GLY A 1 113 ? -13.558 -4.687 20.293 1.00 74.50 113 GLY A O 1
ATOM 939 N N . ASP A 1 114 ? -14.255 -6.541 19.229 1.00 76.88 114 ASP A N 1
ATOM 940 C CA . ASP A 1 114 ? -13.250 -7.458 19.785 1.00 76.88 114 ASP A CA 1
ATOM 941 C C . ASP A 1 114 ? -11.950 -7.512 18.957 1.00 76.88 114 ASP A C 1
ATOM 943 O O . ASP A 1 114 ? -10.967 -8.116 19.398 1.00 76.88 114 ASP A O 1
ATOM 947 N N . TRP A 1 115 ? -11.932 -6.888 17.770 1.00 75.38 115 TRP A N 1
ATOM 948 C CA . TRP A 1 115 ? -10.797 -6.806 16.836 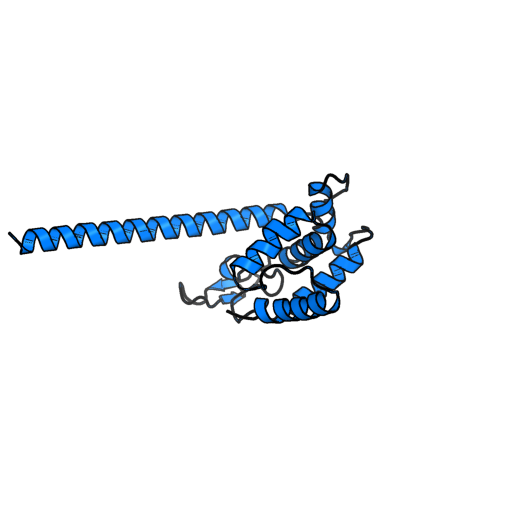1.00 75.38 115 TRP A CA 1
ATOM 949 C C . TRP A 1 115 ? -10.208 -8.169 16.453 1.00 75.38 115 TRP A C 1
ATOM 951 O O . TRP A 1 115 ? -9.017 -8.309 16.165 1.00 75.38 115 TRP A O 1
ATOM 961 N N . LYS A 1 116 ? -11.054 -9.199 16.462 1.00 84.69 116 LYS A N 1
ATOM 962 C CA . LYS A 1 116 ? -10.730 -10.553 16.014 1.00 84.69 116 LYS A CA 1
ATOM 963 C C . LYS A 1 116 ? -11.616 -10.877 14.836 1.00 84.69 116 LYS A C 1
ATOM 965 O O . LYS A 1 116 ? -12.831 -10.712 14.927 1.00 84.69 116 LYS A O 1
ATOM 970 N N . PHE A 1 117 ? -11.019 -11.404 13.778 1.00 86.19 117 PHE A N 1
ATOM 971 C CA . PHE A 1 117 ? -11.744 -11.705 12.555 1.00 86.19 117 PHE A CA 1
ATOM 972 C C . PHE A 1 117 ? -11.644 -13.181 12.196 1.00 86.19 117 PHE A C 1
ATOM 974 O O . PHE A 1 117 ? -10.669 -13.866 12.514 1.00 86.19 117 PHE A O 1
ATOM 981 N N . GLN A 1 118 ? -12.668 -13.659 11.507 1.00 91.12 118 GLN A N 1
ATOM 982 C CA . GLN A 1 118 ? -12.713 -14.974 10.886 1.00 91.12 118 GLN A CA 1
ATOM 983 C C . GLN A 1 118 ? -12.961 -14.823 9.388 1.00 91.12 118 GLN A C 1
ATOM 985 O O . GLN A 1 118 ? -13.474 -13.800 8.938 1.00 91.12 118 GLN A O 1
ATOM 990 N N . GLN A 1 119 ? -12.590 -15.839 8.610 1.00 91.81 119 GLN A N 1
ATOM 991 C CA . GLN A 1 119 ? -12.910 -15.845 7.187 1.00 91.81 119 GLN A CA 1
ATOM 992 C C . GLN A 1 119 ? -14.409 -16.049 6.979 1.00 91.81 119 GLN A C 1
ATOM 994 O O . GLN A 1 119 ? -15.000 -16.977 7.536 1.00 91.81 119 GLN A O 1
ATOM 999 N N . VAL A 1 120 ? -14.997 -15.218 6.123 1.00 91.12 120 VAL A N 1
ATOM 1000 C CA . VAL A 1 120 ? -16.381 -15.358 5.677 1.00 91.12 120 VAL A CA 1
ATOM 1001 C C . VAL A 1 120 ? -16.483 -16.594 4.773 1.00 91.12 120 VAL A C 1
ATOM 1003 O O . VAL A 1 120 ? -15.693 -16.728 3.832 1.00 91.12 120 VAL A O 1
ATOM 1006 N N . PRO A 1 121 ? -17.448 -17.507 4.987 1.00 90.38 121 PRO A N 1
ATOM 1007 C CA . PRO A 1 121 ? -17.667 -18.638 4.091 1.00 90.38 121 PRO A CA 1
ATOM 1008 C C . PRO A 1 121 ? -17.937 -18.182 2.648 1.00 90.38 121 PRO A C 1
ATOM 1010 O O . PRO A 1 121 ? -18.934 -17.520 2.371 1.00 90.38 121 PRO A O 1
ATOM 1013 N N . GLY A 1 122 ? -17.045 -18.543 1.720 1.00 87.38 122 GLY A N 1
ATOM 1014 C CA . GLY A 1 122 ? -17.119 -18.101 0.321 1.00 87.38 122 GLY A CA 1
ATOM 1015 C C . GLY A 1 122 ? -16.697 -16.644 0.086 1.00 87.38 122 GLY A C 1
ATOM 1016 O O . GLY A 1 122 ? -16.854 -16.147 -1.028 1.00 87.38 122 GLY A O 1
ATOM 1017 N N . GLY A 1 123 ? -16.165 -15.963 1.105 1.00 84.50 123 GLY A N 1
ATOM 1018 C CA . GLY A 1 123 ? -15.601 -14.625 0.979 1.00 84.50 123 GLY A CA 1
ATOM 1019 C C . GLY A 1 123 ? -14.390 -14.623 0.049 1.00 84.50 123 GLY A C 1
ATOM 1020 O O . GLY A 1 123 ? -13.503 -15.469 0.163 1.00 84.50 123 GLY A O 1
ATOM 1021 N N . MET A 1 124 ? -14.353 -13.663 -0.872 1.00 85.94 124 MET A N 1
ATOM 1022 C CA . MET A 1 124 ? -13.236 -13.459 -1.793 1.00 85.94 124 MET A CA 1
ATOM 1023 C C . MET A 1 124 ? -12.475 -12.195 -1.402 1.00 85.94 124 MET A C 1
ATOM 1025 O O . MET A 1 124 ? -13.074 -11.209 -0.971 1.00 85.94 124 MET A O 1
ATOM 1029 N N . CYS A 1 125 ? -11.154 -12.215 -1.557 1.00 86.56 125 CYS A N 1
ATOM 1030 C CA . CYS A 1 125 ? -10.333 -11.039 -1.318 1.00 86.56 125 CYS A CA 1
ATOM 1031 C C . CYS A 1 125 ? -10.554 -10.007 -2.437 1.00 86.56 125 CYS A C 1
ATOM 1033 O O . CYS A 1 125 ? -10.199 -10.269 -3.583 1.00 86.56 125 CYS A O 1
ATOM 1035 N N . GLN A 1 126 ? -11.108 -8.823 -2.131 1.00 82.69 126 GLN A N 1
ATOM 1036 C CA . GLN A 1 126 ? -11.356 -7.820 -3.181 1.00 82.69 126 GLN A CA 1
ATOM 1037 C C . GLN A 1 126 ? -10.091 -7.095 -3.677 1.00 82.69 126 GLN A C 1
ATOM 1039 O O . GLN A 1 126 ? -10.126 -6.452 -4.722 1.00 82.69 126 GLN A O 1
ATOM 1044 N N . TYR A 1 127 ? -8.979 -7.194 -2.940 1.00 80.81 127 TYR A N 1
ATOM 1045 C CA . TYR A 1 127 ? -7.720 -6.504 -3.251 1.00 80.81 127 TYR A CA 1
ATOM 1046 C C . TYR A 1 127 ? -6.549 -7.470 -3.472 1.00 80.81 127 TYR A C 1
ATOM 1048 O O . TYR A 1 127 ? -5.389 -7.104 -3.253 1.00 80.81 127 TYR A O 1
ATOM 1056 N N . GLU A 1 128 ? -6.834 -8.722 -3.838 1.00 77.81 128 GLU A N 1
ATOM 1057 C CA . GLU A 1 128 ? -5.801 -9.719 -4.122 1.00 77.81 128 GLU A CA 1
ATOM 1058 C C . GLU A 1 128 ? -4.773 -9.161 -5.118 1.00 77.81 128 GLU A C 1
ATOM 1060 O O . GLU A 1 128 ? -5.126 -8.528 -6.113 1.00 77.81 128 GLU A O 1
ATOM 1065 N N . GLY A 1 129 ? -3.483 -9.325 -4.809 1.00 72.44 129 GLY A N 1
ATOM 1066 C CA . GLY A 1 129 ? -2.409 -8.821 -5.669 1.00 72.44 129 GLY A CA 1
ATOM 1067 C C . GLY A 1 129 ? -2.257 -7.293 -5.709 1.00 72.44 129 GLY A C 1
ATOM 1068 O O . GLY A 1 129 ? -1.549 -6.790 -6.577 1.00 72.44 129 GLY A O 1
ATOM 1069 N N . ILE A 1 130 ? -2.866 -6.531 -4.787 1.00 79.88 130 ILE A N 1
ATOM 1070 C CA . ILE A 1 130 ? -2.759 -5.061 -4.790 1.00 79.88 130 ILE A CA 1
ATOM 1071 C C . ILE A 1 130 ? -1.656 -4.549 -3.861 1.00 79.88 130 ILE A C 1
ATOM 1073 O O . ILE A 1 130 ? -0.620 -4.127 -4.361 1.00 79.88 130 ILE A O 1
ATOM 1077 N N . ILE A 1 131 ? -1.810 -4.562 -2.529 1.00 77.62 131 ILE A N 1
ATOM 1078 C CA . ILE A 1 131 ? -0.897 -3.800 -1.642 1.00 77.62 131 ILE A CA 1
ATOM 1079 C C . ILE A 1 131 ? 0.566 -4.176 -1.838 1.00 77.62 131 ILE A C 1
ATOM 1081 O O . ILE A 1 131 ? 1.401 -3.295 -2.028 1.00 77.62 131 ILE A O 1
ATOM 1085 N N . ARG A 1 132 ? 0.891 -5.473 -1.781 1.00 82.75 132 ARG A N 1
ATOM 1086 C CA . ARG A 1 132 ? 2.285 -5.925 -1.864 1.00 82.75 132 ARG A CA 1
ATOM 1087 C C . ARG A 1 132 ? 2.901 -5.566 -3.227 1.00 82.75 132 ARG A C 1
ATOM 1089 O O . ARG A 1 132 ? 3.937 -4.905 -3.218 1.00 82.75 132 ARG A O 1
ATOM 1096 N N . PRO A 1 133 ? 2.273 -5.887 -4.376 1.00 87.44 133 PRO A N 1
ATOM 1097 C CA . PRO A 1 133 ? 2.748 -5.425 -5.683 1.00 87.44 133 PRO A CA 1
ATOM 1098 C C . PRO A 1 133 ? 2.802 -3.907 -5.855 1.00 87.44 133 PRO A C 1
ATOM 1100 O O . PRO A 1 133 ? 3.739 -3.410 -6.468 1.00 87.44 133 PRO A O 1
ATOM 1103 N N . VAL A 1 134 ? 1.856 -3.150 -5.293 1.00 84.62 134 VAL A N 1
ATOM 1104 C CA . VAL A 1 134 ? 1.858 -1.678 -5.343 1.00 84.62 134 VAL A CA 1
ATOM 1105 C C . VAL A 1 134 ? 3.028 -1.096 -4.562 1.00 84.62 134 VAL A C 1
ATOM 1107 O O . VAL A 1 134 ? 3.754 -0.259 -5.093 1.00 84.62 134 VAL A O 1
ATOM 1110 N N . ILE A 1 135 ? 3.248 -1.551 -3.327 1.00 78.94 135 ILE A N 1
ATOM 1111 C CA . ILE A 1 135 ? 4.386 -1.109 -2.514 1.00 78.94 135 ILE A CA 1
ATOM 1112 C C . ILE A 1 135 ? 5.694 -1.480 -3.213 1.00 78.94 135 ILE A C 1
ATOM 1114 O O . ILE A 1 135 ? 6.549 -0.617 -3.384 1.00 78.94 135 ILE A O 1
ATOM 1118 N N . ALA A 1 136 ? 5.828 -2.723 -3.679 1.00 86.00 136 ALA A N 1
ATOM 1119 C CA . ALA A 1 136 ? 7.002 -3.177 -4.416 1.00 86.00 136 ALA A CA 1
ATOM 1120 C C . ALA A 1 136 ? 7.251 -2.339 -5.685 1.00 86.00 136 ALA A C 1
ATOM 1122 O O . ALA A 1 136 ? 8.372 -1.906 -5.934 1.00 86.00 136 ALA A O 1
ATOM 1123 N N . ALA A 1 137 ? 6.206 -2.041 -6.460 1.00 86.81 137 ALA A N 1
ATOM 1124 C CA . ALA A 1 137 ? 6.302 -1.208 -7.654 1.00 86.81 137 ALA A CA 1
ATOM 1125 C C . ALA A 1 137 ? 6.724 0.232 -7.335 1.00 86.81 137 ALA A C 1
ATOM 1127 O O . ALA A 1 137 ? 7.511 0.811 -8.078 1.00 86.81 137 ALA A O 1
ATOM 1128 N N . ILE A 1 138 ? 6.228 0.814 -6.239 1.00 80.25 138 ILE A N 1
ATOM 1129 C CA . ILE A 1 138 ? 6.647 2.148 -5.789 1.00 80.25 138 ILE A CA 1
ATOM 1130 C C . ILE A 1 138 ? 8.115 2.121 -5.353 1.00 80.25 138 ILE A C 1
ATOM 1132 O O . ILE A 1 138 ? 8.860 3.007 -5.755 1.00 80.25 138 ILE A O 1
ATOM 1136 N N . LEU A 1 139 ? 8.542 1.110 -4.587 1.00 77.62 139 LEU A N 1
ATOM 1137 C CA . LEU A 1 139 ? 9.937 0.953 -4.152 1.00 77.62 139 LEU A CA 1
ATOM 1138 C C . LEU A 1 139 ? 10.913 0.842 -5.330 1.00 77.62 139 LEU A C 1
ATOM 1140 O O . LEU A 1 139 ? 12.015 1.373 -5.254 1.00 77.62 139 LEU A O 1
ATOM 1144 N N . VAL A 1 140 ? 10.504 0.174 -6.410 1.00 82.19 140 VAL A N 1
ATOM 1145 C CA . VAL A 1 140 ? 11.362 -0.082 -7.575 1.00 82.19 140 VAL A CA 1
ATOM 1146 C C . VAL A 1 140 ? 11.313 1.045 -8.608 1.00 82.19 140 VAL A C 1
ATOM 1148 O O . VAL A 1 140 ? 12.352 1.474 -9.096 1.00 82.19 140 VAL A O 1
ATOM 1151 N N . ALA A 1 141 ? 10.117 1.524 -8.950 1.00 80.31 141 ALA A N 1
ATOM 1152 C CA . ALA A 1 141 ? 9.892 2.409 -10.095 1.00 80.31 141 ALA A CA 1
ATOM 1153 C C . ALA A 1 141 ? 9.289 3.772 -9.716 1.00 80.31 141 ALA A C 1
ATOM 1155 O O . ALA A 1 141 ? 8.974 4.578 -10.599 1.00 80.31 141 ALA A O 1
ATOM 1156 N N . GLY A 1 142 ? 9.065 4.020 -8.424 1.00 73.31 142 GLY A N 1
ATOM 1157 C CA . GLY A 1 142 ? 8.511 5.270 -7.922 1.00 73.31 142 GLY A CA 1
ATOM 1158 C C . GLY A 1 142 ? 9.500 6.437 -8.034 1.00 73.31 142 GLY A C 1
ATOM 1159 O O . GLY A 1 142 ? 10.713 6.228 -8.005 1.00 73.31 142 GLY A O 1
ATOM 1160 N N . PRO A 1 143 ? 9.008 7.685 -8.139 1.00 66.38 143 PRO A N 1
ATOM 1161 C CA . PRO A 1 143 ? 9.869 8.863 -8.078 1.00 66.38 143 PRO A CA 1
ATOM 1162 C C . PRO A 1 143 ? 10.623 8.912 -6.745 1.00 66.38 143 PRO A C 1
ATOM 1164 O O . PRO A 1 143 ? 10.026 8.670 -5.690 1.00 66.38 143 PRO A O 1
ATOM 1167 N N . SER A 1 144 ? 11.902 9.288 -6.777 1.00 56.88 144 SER A N 1
ATOM 1168 C CA . SER A 1 144 ? 12.747 9.422 -5.582 1.00 56.88 144 SER A CA 1
ATOM 1169 C C . SER A 1 144 ? 12.125 10.329 -4.520 1.00 56.88 144 SER A C 1
ATOM 1171 O O . SER A 1 144 ? 12.205 10.038 -3.334 1.00 56.88 144 SER A O 1
ATOM 1173 N N . GLU A 1 145 ? 11.416 11.383 -4.926 1.00 54.12 145 GLU A N 1
ATOM 1174 C CA . GLU A 1 145 ? 10.737 12.305 -4.017 1.00 54.12 145 GLU A CA 1
ATOM 1175 C C . GLU A 1 145 ? 9.594 11.627 -3.251 1.00 54.12 145 GLU A C 1
ATOM 1177 O O . GLU A 1 145 ? 9.392 11.904 -2.071 1.00 54.12 145 GLU A O 1
ATOM 1182 N N . VAL A 1 146 ? 8.858 10.714 -3.895 1.00 55.84 146 VAL A N 1
ATOM 1183 C CA . VAL A 1 146 ? 7.772 9.947 -3.257 1.00 55.84 146 VAL A CA 1
ATOM 1184 C C . VAL A 1 146 ? 8.349 8.937 -2.268 1.00 55.84 146 VAL A C 1
ATOM 1186 O O . VAL A 1 146 ? 7.803 8.754 -1.177 1.00 55.84 146 VAL A O 1
ATOM 1189 N N . LEU A 1 147 ? 9.476 8.321 -2.618 1.00 55.06 147 LEU A N 1
ATOM 1190 C CA . LEU A 1 147 ? 10.204 7.430 -1.724 1.00 55.06 147 LEU A CA 1
ATOM 1191 C C . LEU A 1 147 ? 10.712 8.201 -0.500 1.00 55.06 147 LEU A C 1
ATOM 1193 O O . LEU A 1 147 ? 10.321 7.883 0.622 1.00 55.06 147 LEU A O 1
ATOM 1197 N N . ASP A 1 148 ? 11.467 9.280 -0.699 1.00 49.81 148 ASP A N 1
ATOM 1198 C CA . ASP A 1 148 ? 12.112 10.045 0.372 1.00 49.81 148 ASP A CA 1
ATOM 1199 C C . ASP A 1 148 ? 11.132 10.826 1.260 1.00 49.81 148 ASP A C 1
ATOM 1201 O O . ASP A 1 148 ? 11.251 10.794 2.494 1.00 49.81 148 ASP A O 1
ATOM 1205 N N . GLN A 1 149 ? 10.145 11.516 0.677 1.00 49.62 149 GLN A N 1
ATOM 1206 C CA . GLN A 1 149 ? 9.236 12.398 1.424 1.00 49.62 149 GLN A CA 1
ATOM 1207 C C . GLN A 1 149 ? 7.969 11.717 1.935 1.00 49.62 149 GLN A C 1
ATOM 1209 O O . GLN A 1 149 ? 7.418 12.186 2.928 1.00 49.62 149 GLN A O 1
ATOM 1214 N N . ALA A 1 150 ? 7.482 10.649 1.299 1.00 50.81 150 ALA A N 1
ATOM 1215 C CA . ALA A 1 150 ? 6.208 10.044 1.691 1.00 50.81 150 ALA A CA 1
ATOM 1216 C C . ALA A 1 150 ? 6.400 8.688 2.367 1.00 50.81 150 ALA A C 1
ATOM 1218 O O . ALA A 1 150 ? 5.940 8.508 3.490 1.00 50.81 150 ALA A O 1
ATOM 1219 N N . VAL A 1 151 ? 7.111 7.753 1.737 1.00 54.09 151 VAL A N 1
ATOM 1220 C CA . VAL A 1 151 ? 7.273 6.396 2.284 1.00 54.09 151 VAL A CA 1
ATOM 1221 C C . VAL A 1 151 ? 8.304 6.400 3.415 1.00 54.09 151 VAL A C 1
ATOM 1223 O O . VAL A 1 151 ? 7.977 6.079 4.558 1.00 54.09 151 VAL A O 1
ATOM 1226 N N . TRP A 1 152 ? 9.519 6.879 3.143 1.00 54.88 152 TRP A N 1
ATOM 1227 C CA . TRP A 1 152 ? 10.617 6.890 4.110 1.00 54.88 152 TRP A CA 1
ATOM 1228 C C . TRP A 1 152 ? 10.405 7.886 5.249 1.00 54.88 152 TRP A C 1
ATOM 1230 O O . TRP A 1 152 ? 10.751 7.602 6.394 1.00 54.88 152 TRP A O 1
ATOM 1240 N N . SER A 1 153 ? 9.830 9.060 4.983 1.00 48.03 153 SER A N 1
ATOM 1241 C CA . SER A 1 153 ? 9.550 10.042 6.043 1.00 48.03 153 SER A CA 1
ATOM 1242 C C . SER A 1 153 ? 8.387 9.625 6.948 1.00 48.03 153 SER A C 1
ATOM 1244 O O . SER A 1 153 ? 8.481 9.815 8.159 1.00 48.03 153 SER A O 1
ATOM 1246 N N . TYR A 1 154 ? 7.333 8.998 6.410 1.00 51.53 154 TYR A N 1
ATOM 1247 C CA . TYR A 1 154 ? 6.258 8.425 7.229 1.00 51.53 154 TYR A CA 1
ATOM 1248 C C . TYR A 1 154 ? 6.781 7.289 8.114 1.00 51.53 154 TYR A C 1
ATOM 1250 O O . TYR A 1 154 ? 6.494 7.252 9.311 1.00 51.53 154 TYR A O 1
ATOM 1258 N N . MET A 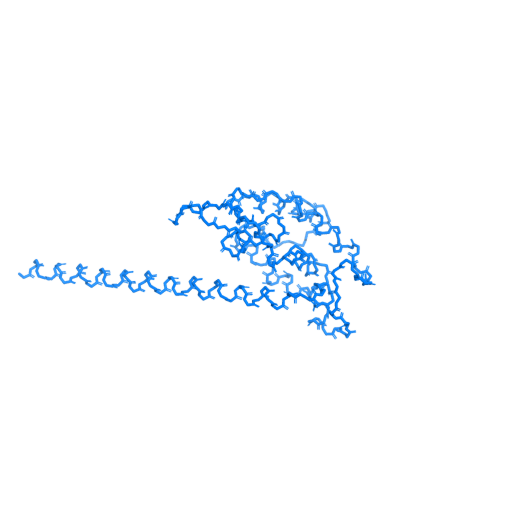1 155 ? 7.613 6.408 7.550 1.00 53.28 155 MET A N 1
ATOM 1259 C CA . MET A 1 155 ? 8.263 5.332 8.298 1.00 53.28 155 MET A CA 1
ATOM 1260 C C . MET A 1 155 ? 9.175 5.884 9.405 1.00 53.28 155 MET 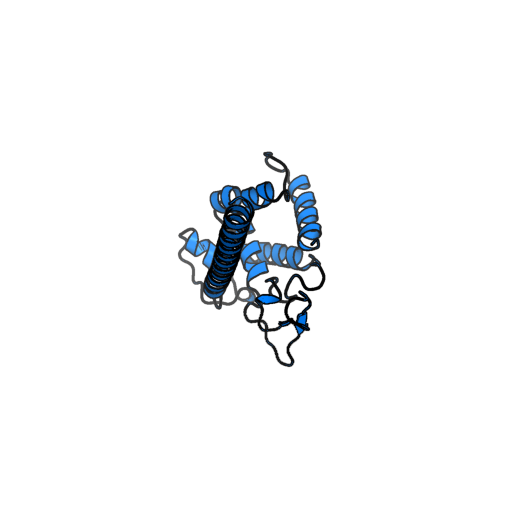A C 1
ATOM 1262 O O . MET A 1 155 ? 9.050 5.477 10.559 1.00 53.28 155 MET A O 1
ATOM 1266 N N . ARG A 1 156 ? 10.006 6.895 9.117 1.00 53.19 156 ARG A N 1
ATOM 1267 C CA . ARG A 1 156 ? 10.820 7.594 10.132 1.00 53.19 156 ARG A CA 1
ATOM 1268 C C . ARG A 1 156 ? 9.973 8.222 11.244 1.00 53.19 156 ARG A C 1
ATOM 1270 O O . ARG A 1 156 ? 10.262 8.026 12.421 1.00 53.19 156 ARG A O 1
ATOM 1277 N N . ALA A 1 157 ? 8.899 8.930 10.895 1.00 43.66 157 ALA A N 1
ATOM 1278 C CA . ALA A 1 157 ? 8.019 9.597 11.860 1.00 43.66 157 ALA A CA 1
ATOM 1279 C C . ALA A 1 157 ? 7.268 8.619 12.780 1.00 43.66 157 ALA A C 1
ATOM 1281 O O . ALA A 1 157 ? 6.941 8.960 13.915 1.00 43.66 157 ALA A O 1
ATOM 1282 N N . ARG A 1 158 ? 7.013 7.395 12.306 1.00 45.28 158 ARG A N 1
ATOM 1283 C CA . ARG A 1 158 ? 6.409 6.308 13.089 1.00 45.28 158 ARG A CA 1
ATOM 1284 C C . ARG A 1 158 ? 7.433 5.500 13.898 1.00 45.28 158 ARG A C 1
ATOM 1286 O O . ARG A 1 158 ? 7.053 4.518 14.522 1.00 45.28 158 ARG A O 1
ATOM 1293 N N . GLY A 1 159 ? 8.707 5.906 13.906 1.00 36.84 159 GLY A N 1
ATOM 1294 C CA . GLY A 1 159 ? 9.784 5.198 14.606 1.00 36.84 159 GLY A CA 1
ATOM 1295 C C . GLY A 1 159 ? 10.219 3.900 13.921 1.00 36.84 159 GLY A C 1
ATOM 1296 O O . GLY A 1 159 ? 10.897 3.088 14.540 1.00 36.84 159 GLY A O 1
ATOM 1297 N N . ILE A 1 160 ? 9.838 3.711 12.653 1.00 43.81 160 ILE A N 1
ATOM 1298 C CA . ILE A 1 160 ? 10.164 2.533 11.838 1.00 43.81 160 ILE A CA 1
ATOM 1299 C C . ILE A 1 160 ? 11.593 2.658 11.262 1.00 43.81 160 ILE A C 1
ATOM 1301 O O . ILE A 1 160 ? 12.212 1.645 10.955 1.00 43.81 160 ILE A O 1
ATOM 1305 N N . TRP A 1 161 ? 12.157 3.877 11.166 1.00 41.75 161 TRP A N 1
ATOM 1306 C CA . TRP A 1 161 ? 13.537 4.111 10.700 1.00 41.75 161 TRP A CA 1
ATOM 1307 C C . TRP A 1 161 ? 14.240 5.275 11.430 1.00 41.75 161 TRP A C 1
ATOM 1309 O O . TRP A 1 161 ? 13.609 6.277 11.768 1.00 41.75 161 TRP A O 1
ATOM 1319 N N . GLY A 1 162 ? 15.555 5.150 11.654 1.00 36.69 162 GLY A N 1
ATOM 1320 C CA . GLY A 1 162 ? 16.436 6.166 12.250 1.00 36.69 162 GLY A CA 1
ATOM 1321 C C . GLY A 1 162 ? 16.679 7.415 11.383 1.00 36.69 162 GLY A C 1
ATOM 1322 O O . GLY A 1 162 ? 16.549 7.403 10.160 1.00 36.69 162 GLY A O 1
ATOM 1323 N N . LEU A 1 163 ? 17.006 8.528 12.040 1.00 36.97 163 LEU A N 1
ATOM 1324 C CA . LEU A 1 163 ? 17.150 9.855 11.438 1.00 36.97 163 LEU A CA 1
ATOM 1325 C C . LEU A 1 163 ? 18.410 9.973 10.551 1.00 36.97 163 LEU A C 1
ATOM 1327 O O . LEU A 1 163 ? 19.515 10.070 11.063 1.00 36.97 163 LEU A O 1
ATOM 1331 N N . ASN A 1 164 ? 18.186 10.108 9.240 1.00 41.75 164 ASN A N 1
ATOM 1332 C CA . ASN A 1 164 ? 19.038 10.807 8.260 1.00 41.75 164 ASN A CA 1
ATOM 1333 C C . ASN A 1 164 ? 20.434 10.247 7.924 1.00 41.75 164 ASN A C 1
ATOM 1335 O O . ASN A 1 164 ? 21.403 10.999 7.994 1.00 41.75 164 ASN A O 1
ATOM 1339 N N . GLU A 1 165 ? 20.527 9.032 7.380 1.00 44.84 165 GLU A N 1
ATOM 1340 C CA . GLU A 1 165 ? 21.699 8.620 6.586 1.00 44.84 165 GLU A CA 1
ATOM 1341 C C . GLU A 1 165 ? 21.281 7.854 5.322 1.00 44.84 165 GLU A C 1
ATOM 1343 O O . GLU A 1 165 ? 20.259 7.167 5.301 1.00 44.84 165 GLU A O 1
ATOM 1348 N N . TRP A 1 166 ? 22.045 8.046 4.242 1.00 44.91 166 TRP A N 1
ATOM 1349 C CA . TRP A 1 166 ? 21.911 7.283 3.001 1.00 44.91 166 TRP A CA 1
ATOM 1350 C C . TRP A 1 166 ? 22.474 5.891 3.266 1.00 44.91 166 TRP A C 1
ATOM 1352 O O . TRP A 1 166 ? 23.635 5.771 3.650 1.00 44.91 166 TRP A O 1
ATOM 1362 N N . LEU A 1 167 ? 21.644 4.866 3.120 1.00 46.12 167 LEU A N 1
ATOM 1363 C CA . LEU A 1 167 ? 21.990 3.530 3.588 1.00 46.12 167 LEU A CA 1
ATOM 1364 C C . LEU A 1 167 ? 22.866 2.833 2.564 1.00 46.12 167 LEU A C 1
ATOM 1366 O O . LEU A 1 167 ? 22.538 2.777 1.377 1.00 46.12 167 LEU A O 1
ATOM 1370 N N . GLY A 1 168 ? 23.979 2.282 3.035 1.00 49.66 168 GLY A N 1
ATOM 1371 C CA . GLY A 1 168 ? 24.749 1.351 2.228 1.00 49.66 168 GLY A CA 1
ATOM 1372 C C . GLY A 1 168 ? 23.918 0.098 1.898 1.00 49.66 168 GLY A C 1
ATOM 1373 O O . GLY A 1 168 ? 22.974 -0.225 2.620 1.00 49.66 168 GLY A O 1
ATOM 1374 N N . PRO A 1 169 ? 24.284 -0.676 0.860 1.00 49.00 169 PRO A N 1
ATOM 1375 C CA . PRO A 1 169 ? 23.555 -1.887 0.459 1.00 49.00 169 PRO A CA 1
ATOM 1376 C C . PRO A 1 169 ? 23.347 -2.917 1.589 1.00 49.00 169 PRO A C 1
ATOM 1378 O O . PRO A 1 169 ? 22.351 -3.637 1.599 1.00 49.00 169 PRO A O 1
ATOM 1381 N N . GLU A 1 170 ? 24.268 -2.994 2.556 1.00 47.00 170 GLU A N 1
ATOM 1382 C CA . GLU A 1 170 ? 24.129 -3.854 3.744 1.00 47.00 170 GLU A CA 1
ATOM 1383 C C . GLU A 1 170 ? 23.103 -3.323 4.752 1.00 47.00 170 GLU A C 1
ATOM 1385 O O . GLU A 1 170 ? 22.362 -4.102 5.352 1.00 47.00 170 GLU A O 1
ATOM 1390 N N . GLU A 1 171 ? 23.017 -2.006 4.923 1.00 44.25 171 GLU A N 1
ATOM 1391 C CA . GLU A 1 171 ? 22.049 -1.384 5.824 1.00 44.25 171 GLU A CA 1
ATOM 1392 C C . GLU A 1 171 ? 20.644 -1.404 5.213 1.00 44.25 171 GLU A C 1
ATOM 1394 O O . GLU A 1 171 ? 19.670 -1.646 5.920 1.00 44.25 171 GLU A O 1
ATOM 1399 N N . GLU A 1 172 ? 20.525 -1.258 3.889 1.00 48.09 172 GLU A N 1
ATOM 1400 C CA . GLU A 1 172 ? 19.265 -1.475 3.171 1.00 48.09 172 GLU A CA 1
ATOM 1401 C C . GLU A 1 172 ? 18.757 -2.917 3.362 1.00 48.09 172 GLU A C 1
ATOM 1403 O O . GLU A 1 172 ? 17.569 -3.138 3.611 1.00 48.09 172 GLU A O 1
ATOM 1408 N N . ALA A 1 173 ? 19.654 -3.908 3.326 1.00 49.94 173 ALA A N 1
ATOM 1409 C CA . ALA A 1 173 ? 19.314 -5.309 3.566 1.00 49.94 173 ALA A CA 1
ATOM 1410 C C . ALA A 1 173 ? 18.887 -5.579 5.022 1.00 49.94 173 ALA A C 1
ATOM 1412 O O . ALA A 1 173 ? 17.886 -6.266 5.253 1.00 49.94 173 ALA A O 1
ATOM 1413 N N . GLU A 1 174 ? 19.594 -5.025 6.011 1.00 44.97 174 GLU A N 1
ATOM 1414 C CA . GLU A 1 174 ? 19.221 -5.153 7.427 1.00 44.97 174 GLU A CA 1
ATOM 1415 C C . GLU A 1 174 ? 17.923 -4.415 7.759 1.00 44.97 174 GLU A C 1
ATOM 1417 O O . GLU A 1 174 ? 17.159 -4.865 8.616 1.00 44.97 174 GLU A O 1
ATOM 1422 N N . VAL A 1 175 ? 17.592 -3.342 7.043 1.00 42.28 175 VAL A N 1
ATOM 1423 C CA . VAL A 1 175 ? 16.325 -2.658 7.282 1.00 42.28 175 VAL A CA 1
ATOM 1424 C C . VAL A 1 175 ? 15.166 -3.246 6.490 1.00 42.28 175 VAL A C 1
ATOM 1426 O O . VAL A 1 175 ? 14.072 -3.325 7.045 1.00 42.28 175 VAL A O 1
ATOM 1429 N N . LYS A 1 176 ? 15.379 -3.821 5.299 1.00 47.69 176 LYS A N 1
ATOM 1430 C CA . LYS A 1 176 ? 14.402 -4.763 4.725 1.00 47.69 176 LYS A CA 1
ATOM 1431 C C . LYS A 1 176 ? 14.074 -5.845 5.751 1.00 47.69 176 LYS A C 1
ATOM 1433 O O . LYS A 1 176 ? 12.912 -6.044 6.074 1.00 47.69 176 LYS A O 1
ATOM 1438 N N . LYS A 1 177 ? 15.079 -6.447 6.389 1.00 45.75 177 LYS A N 1
ATOM 1439 C CA . LYS A 1 177 ? 14.906 -7.426 7.482 1.00 45.75 177 LYS A CA 1
ATOM 1440 C C . LYS A 1 177 ? 14.136 -6.863 8.693 1.00 45.75 177 LYS A C 1
ATOM 1442 O O . LYS A 1 177 ? 13.356 -7.588 9.309 1.00 45.75 177 LYS A O 1
ATOM 1447 N N . GLY A 1 178 ? 14.323 -5.582 9.017 1.00 36.19 178 GLY A N 1
ATOM 1448 C CA . GLY A 1 178 ? 13.559 -4.840 10.028 1.00 36.19 178 GLY A CA 1
ATOM 1449 C C . GLY A 1 178 ? 12.095 -4.603 9.639 1.00 36.19 178 GLY A C 1
ATOM 1450 O O . GLY A 1 178 ? 11.210 -4.851 10.451 1.00 36.19 178 GLY A O 1
ATOM 1451 N N . MET A 1 179 ? 11.819 -4.235 8.384 1.00 43.06 179 MET A N 1
ATOM 1452 C CA . MET A 1 179 ? 10.466 -4.138 7.819 1.00 43.06 179 MET A CA 1
ATOM 1453 C C . MET A 1 179 ? 9.766 -5.498 7.838 1.00 43.06 179 MET A C 1
ATOM 1455 O O . MET A 1 179 ? 8.591 -5.572 8.193 1.00 43.06 179 MET A O 1
ATOM 1459 N N . LEU A 1 180 ? 10.498 -6.579 7.538 1.00 40.88 180 LEU A N 1
ATOM 1460 C CA . LEU A 1 180 ? 9.974 -7.942 7.617 1.00 40.88 180 LEU A CA 1
ATOM 1461 C C . LEU A 1 180 ? 9.634 -8.378 9.050 1.00 40.88 180 LEU A C 1
ATOM 1463 O O . LEU A 1 180 ? 8.764 -9.222 9.244 1.00 40.88 180 LEU A O 1
ATOM 1467 N N . ARG A 1 181 ? 10.292 -7.805 10.063 1.00 35.00 181 ARG A N 1
ATOM 1468 C CA . ARG A 1 181 ? 9.904 -7.986 11.470 1.00 35.00 181 ARG A CA 1
ATOM 1469 C C . ARG A 1 181 ? 8.740 -7.089 11.870 1.00 35.00 181 ARG A C 1
ATOM 1471 O O . ARG A 1 181 ? 7.861 -7.549 12.584 1.00 35.00 181 ARG A O 1
ATOM 1478 N N . TRP A 1 182 ? 8.727 -5.837 11.418 1.00 34.03 182 TRP A N 1
ATOM 1479 C CA . TRP A 1 182 ? 7.799 -4.820 11.913 1.00 34.03 182 TRP A CA 1
ATOM 1480 C C . TRP A 1 182 ? 6.406 -4.895 11.302 1.00 34.03 182 TRP A C 1
ATOM 1482 O O . TRP A 1 182 ? 5.430 -4.779 12.031 1.00 34.03 182 TRP A O 1
ATOM 1492 N N . PHE A 1 183 ? 6.272 -5.205 10.007 1.00 36.56 183 PHE A N 1
ATOM 1493 C CA . PHE A 1 183 ? 4.966 -5.615 9.480 1.00 36.56 183 PHE A CA 1
ATOM 1494 C C . PHE A 1 183 ? 4.439 -6.852 10.254 1.00 36.56 183 PHE A C 1
ATOM 1496 O O . PHE A 1 183 ? 3.258 -7.143 10.170 1.00 36.56 183 PHE A O 1
ATOM 1503 N N . GLY A 1 184 ? 5.273 -7.552 11.039 1.00 32.41 184 GLY A N 1
ATOM 1504 C CA . GLY A 1 184 ? 4.873 -8.595 11.981 1.00 32.41 184 GLY A CA 1
ATOM 1505 C C . GLY A 1 184 ? 4.581 -8.204 13.429 1.00 32.41 184 GLY A C 1
ATOM 1506 O O . GLY A 1 184 ? 4.175 -9.058 14.225 1.00 32.41 184 GLY A O 1
ATOM 1507 N N . GLU A 1 185 ? 4.722 -6.933 13.795 1.00 28.42 185 GLU A N 1
ATOM 1508 C CA . GLU A 1 185 ? 4.454 -6.426 15.145 1.00 28.42 185 GLU A CA 1
ATOM 1509 C C . GLU A 1 185 ? 3.213 -5.504 15.209 1.00 28.42 185 GLU A C 1
ATOM 1511 O O . GLU A 1 185 ? 2.759 -5.006 14.186 1.00 28.42 185 GLU A O 1
AT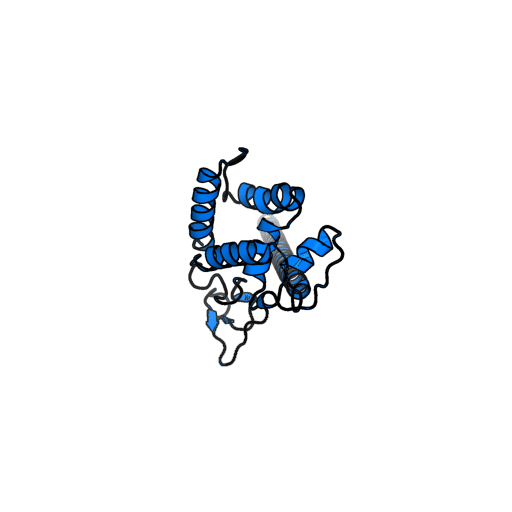OM 1516 N N . LYS A 1 186 ? 2.603 -5.418 16.409 1.00 32.19 186 LYS A N 1
ATOM 1517 C CA . LYS A 1 186 ? 1.263 -4.855 16.749 1.00 32.19 186 LYS A CA 1
ATOM 1518 C C . LYS A 1 186 ? 1.041 -3.404 16.381 1.00 32.19 186 LYS A C 1
ATOM 1520 O O . LYS A 1 186 ? 1.924 -2.587 16.712 1.00 32.19 186 LYS A O 1
#

pLDDT: mean 70.12, std 17.58, range [28.42, 94.88]

Secondary structure (DSSP, 8-state):
-HHHHHHHHHHHHHHHHHHHHHHHHHHHHHHHHHHHHHHHTTTTS-HHHHHHHHTT------S-STT---TTHHHHHHHHHHHHT----TTTB-TTT-SBTTT-TTEEESSTTS--EEEPTT---TTTTSHHHHHHHHHHHS-HHHIIIIIHHHHHHTTSS-SS-PPPHHHHHHHHHHHHHHTT--